Protein AF-A0A151T1H7-F1 (afdb_monomer)

Foldseek 3Di:
DVVLVVLLVVQLPDQAADCVSLVVLLVQLVVDVVSLVVVLVVLLVCLVCQVVRDLSSLLRNLLSVLSCVLVVSHDPLSLLSQAQFPVPDDPSSLSNVLNNVVNNCVSQNLVRVLVVCPPPVRVNSCCRLCPPPDPRSNVSSLVSCVVSVNNSSNPVSVVSNVCVVVVVVVVVVVVVVVPPPDDDDDDDDDDDDDDDDDDDDDDDDDDDDDDDDDDDDDDDD

Radius of gyration: 27.99 Å; Cα contacts (8 Å, |Δi|>4): 194; chains: 1; bounding box: 90×32×77 Å

Mean predicted aligned error: 13.22 Å

Structure (mmCIF, N/CA/C/O backbone):
data_AF-A0A151T1H7-F1
#
_entry.id   AF-A0A151T1H7-F1
#
loop_
_atom_site.group_PDB
_atom_site.id
_atom_site.type_symbol
_atom_site.label_atom_id
_atom_site.label_alt_id
_atom_site.label_comp_id
_atom_site.label_asym_id
_atom_site.label_entity_id
_atom_site.label_seq_id
_atom_site.pdbx_PDB_ins_code
_atom_site.Cartn_x
_atom_site.Cartn_y
_atom_site.Cartn_z
_atom_site.occupancy
_atom_site.B_iso_or_equiv
_atom_site.auth_seq_id
_atom_site.auth_comp_id
_atom_site.auth_asym_id
_atom_site.auth_atom_id
_atom_site.pdbx_PDB_model_num
ATOM 1 N N . MET A 1 1 ? 3.492 -14.772 -16.689 1.00 83.56 1 MET A N 1
ATOM 2 C CA . MET A 1 1 ? 3.766 -14.829 -15.242 1.00 83.56 1 MET A CA 1
ATOM 3 C C . MET A 1 1 ? 5.248 -14.642 -14.943 1.00 83.56 1 MET A C 1
ATOM 5 O O . MET A 1 1 ? 5.569 -13.642 -14.319 1.00 83.56 1 MET A O 1
ATOM 9 N N . GLU A 1 2 ? 6.138 -15.491 -15.472 1.00 90.44 2 GLU A N 1
ATOM 10 C CA . GLU A 1 2 ? 7.602 -15.424 -15.249 1.00 90.44 2 GLU A CA 1
ATOM 11 C C . GLU A 1 2 ? 8.222 -14.027 -15.401 1.00 90.44 2 GLU A C 1
ATOM 13 O O . GLU A 1 2 ? 9.000 -13.597 -14.561 1.00 90.44 2 GLU A O 1
ATOM 18 N N . LEU A 1 3 ? 7.823 -13.262 -16.423 1.00 91.88 3 LEU A N 1
ATOM 19 C CA . LEU A 1 3 ? 8.337 -11.902 -16.625 1.00 91.88 3 LEU A CA 1
ATOM 20 C C . LEU A 1 3 ? 7.989 -10.944 -15.467 1.00 91.88 3 LEU A C 1
ATOM 22 O O . LEU A 1 3 ? 8.819 -10.125 -15.081 1.00 91.88 3 LEU A O 1
ATOM 26 N N . CYS A 1 4 ? 6.784 -11.049 -14.898 1.00 93.31 4 CYS A N 1
ATOM 27 C CA . CYS A 1 4 ? 6.364 -10.240 -13.749 1.00 93.31 4 CYS A CA 1
ATOM 28 C C . CYS A 1 4 ? 7.126 -10.646 -12.480 1.00 93.31 4 CYS A C 1
ATOM 30 O O . CYS A 1 4 ? 7.479 -9.779 -11.683 1.00 93.31 4 CYS A O 1
ATOM 32 N N . ILE A 1 5 ? 7.398 -11.947 -12.316 1.00 94.50 5 ILE A N 1
ATOM 33 C CA . ILE A 1 5 ? 8.211 -12.482 -11.216 1.00 94.50 5 ILE A CA 1
ATOM 34 C C . ILE A 1 5 ? 9.642 -11.962 -11.337 1.00 94.50 5 ILE A C 1
ATOM 36 O O . ILE A 1 5 ? 10.129 -11.326 -10.410 1.00 94.50 5 ILE A O 1
ATOM 40 N N . MET A 1 6 ? 10.272 -12.127 -12.502 1.00 96.50 6 MET A N 1
ATOM 41 C CA . MET A 1 6 ? 11.633 -11.659 -12.765 1.00 96.50 6 MET A CA 1
ATOM 42 C C . MET A 1 6 ? 11.773 -10.153 -12.509 1.00 96.50 6 MET A C 1
ATOM 44 O O . MET A 1 6 ? 12.710 -9.729 -11.839 1.00 96.50 6 MET A O 1
ATOM 48 N N . LEU A 1 7 ? 10.824 -9.334 -12.985 1.00 96.06 7 LEU A N 1
ATOM 49 C CA . LEU A 1 7 ? 10.830 -7.890 -12.729 1.00 96.06 7 LEU A CA 1
ATOM 50 C C . LEU A 1 7 ? 10.817 -7.582 -11.223 1.00 96.06 7 LEU A C 1
ATOM 52 O O . LEU A 1 7 ? 11.569 -6.725 -10.754 1.00 96.06 7 LEU A O 1
ATOM 56 N N . LEU A 1 8 ? 9.955 -8.273 -10.476 1.00 95.62 8 LEU A N 1
ATOM 57 C CA . LEU A 1 8 ? 9.796 -8.075 -9.041 1.00 95.62 8 LEU A CA 1
ATOM 58 C C . LEU A 1 8 ? 11.024 -8.553 -8.262 1.00 95.62 8 LEU A C 1
ATOM 60 O O . LEU A 1 8 ? 11.472 -7.872 -7.341 1.00 95.62 8 LEU A O 1
ATOM 64 N N . GLU A 1 9 ? 11.604 -9.684 -8.657 1.00 94.62 9 GLU A N 1
ATOM 65 C CA . GLU A 1 9 ? 12.839 -10.208 -8.084 1.00 94.62 9 GLU A CA 1
ATOM 66 C C . GLU A 1 9 ? 14.003 -9.249 -8.319 1.00 94.62 9 GLU A C 1
ATOM 68 O O . GLU A 1 9 ? 14.664 -8.877 -7.347 1.00 94.62 9 GLU A O 1
ATOM 73 N N . CYS A 1 10 ? 14.201 -8.762 -9.550 1.00 96.06 10 CYS A N 1
ATOM 74 C CA . CYS A 1 10 ? 15.201 -7.736 -9.852 1.00 96.06 10 CYS A CA 1
ATOM 75 C C . CYS A 1 10 ? 15.005 -6.497 -8.968 1.00 96.06 10 CYS A C 1
ATOM 77 O O . CYS A 1 10 ? 15.940 -6.079 -8.290 1.00 96.06 10 CYS A O 1
ATOM 79 N N . CYS A 1 11 ? 13.776 -5.973 -8.882 1.00 96.69 11 CYS A N 1
ATOM 80 C CA . CYS A 1 11 ? 13.453 -4.836 -8.018 1.00 96.69 11 CYS A CA 1
ATOM 81 C C . CYS A 1 11 ? 13.778 -5.110 -6.537 1.00 96.69 11 CYS A C 1
ATOM 83 O O . CYS A 1 11 ? 14.232 -4.218 -5.818 1.00 96.69 11 CYS A O 1
ATOM 85 N N . SER A 1 12 ? 13.536 -6.332 -6.055 1.00 95.19 12 SER A N 1
ATOM 86 C CA . SER A 1 12 ? 13.767 -6.701 -4.656 1.00 95.19 12 SER A CA 1
ATOM 87 C C . SER A 1 12 ? 15.253 -6.758 -4.286 1.00 95.19 12 SER A C 1
ATOM 89 O O . SER A 1 12 ? 15.597 -6.437 -3.152 1.00 95.19 12 SER A O 1
ATOM 91 N N . GLN A 1 13 ? 16.123 -7.131 -5.231 1.00 95.31 13 GLN A N 1
ATOM 92 C CA . GLN A 1 13 ? 17.561 -7.324 -5.003 1.00 95.31 13 GLN A CA 1
ATOM 93 C C . GLN A 1 13 ? 18.361 -6.017 -5.056 1.00 95.31 13 GLN A C 1
ATOM 95 O O . GLN A 1 13 ? 19.506 -5.980 -4.606 1.00 95.31 13 GLN A O 1
ATOM 100 N N . GLU A 1 14 ? 17.775 -4.939 -5.578 1.00 95.62 14 GLU A N 1
ATOM 101 C CA . GLU A 1 14 ? 18.424 -3.632 -5.587 1.00 95.62 14 GLU A CA 1
ATOM 102 C C . GLU A 1 14 ? 18.747 -3.137 -4.175 1.00 95.62 14 GLU A C 1
ATOM 104 O O . GLU A 1 14 ? 17.978 -3.303 -3.225 1.00 95.62 14 GLU A O 1
ATOM 109 N N . ARG A 1 15 ? 19.863 -2.417 -4.032 1.00 94.25 15 ARG A N 1
ATOM 110 C CA . ARG A 1 15 ? 20.228 -1.803 -2.745 1.00 94.25 15 ARG A CA 1
ATOM 111 C C . ARG A 1 15 ? 19.180 -0.788 -2.276 1.00 94.25 15 ARG A C 1
ATOM 113 O O . ARG A 1 15 ? 18.953 -0.634 -1.077 1.00 94.25 15 ARG A O 1
ATOM 120 N N . THR A 1 16 ? 18.571 -0.079 -3.220 1.00 94.62 16 THR A N 1
ATOM 121 C CA . THR A 1 16 ? 17.561 0.953 -2.984 1.00 94.62 16 THR A CA 1
ATOM 122 C C . THR A 1 16 ? 16.491 0.874 -4.056 1.00 94.62 16 THR A C 1
ATOM 124 O O . THR A 1 16 ? 16.818 0.669 -5.222 1.00 94.62 16 THR A O 1
ATOM 127 N N . TYR A 1 17 ? 15.235 1.108 -3.682 1.00 96.44 17 TYR A N 1
ATOM 128 C CA . TYR A 1 17 ? 14.132 1.136 -4.634 1.00 96.44 17 TYR A CA 1
ATOM 129 C C . TYR A 1 17 ? 14.373 2.159 -5.750 1.00 96.44 17 TYR A C 1
ATOM 131 O O . TYR A 1 17 ? 14.552 3.351 -5.492 1.00 96.44 17 TYR A O 1
ATOM 139 N N . LEU A 1 18 ? 14.332 1.684 -6.994 1.00 96.19 18 LEU A N 1
ATOM 140 C CA . LEU A 1 18 ? 14.397 2.521 -8.184 1.00 96.19 18 LEU A CA 1
ATOM 141 C C . LEU A 1 18 ? 12.991 2.672 -8.762 1.00 96.19 18 LEU A C 1
ATOM 143 O O . LEU A 1 18 ? 12.378 1.694 -9.191 1.00 96.19 18 LEU A O 1
ATOM 147 N N . ARG A 1 19 ? 12.507 3.918 -8.857 1.00 94.88 19 ARG A N 1
ATOM 148 C CA . ARG A 1 19 ? 11.171 4.246 -9.397 1.00 94.88 19 ARG A CA 1
ATOM 149 C C . ARG A 1 19 ? 10.925 3.687 -10.804 1.00 94.88 19 ARG A C 1
ATOM 151 O O . ARG A 1 19 ? 9.784 3.451 -11.188 1.00 94.88 19 ARG A O 1
ATOM 158 N N . TYR A 1 20 ? 11.995 3.455 -11.562 1.00 96.50 20 TYR A N 1
ATOM 159 C CA . TYR A 1 20 ? 11.950 2.801 -12.866 1.00 96.50 20 TYR A CA 1
ATOM 160 C C . TYR A 1 20 ? 11.175 1.472 -12.846 1.00 96.50 20 TYR A C 1
ATOM 162 O O . TYR A 1 20 ? 10.361 1.251 -13.740 1.00 96.50 20 TYR A O 1
ATOM 170 N N . TYR A 1 21 ? 11.350 0.629 -11.819 1.00 97.25 21 TYR A N 1
ATOM 171 C CA . TYR A 1 21 ? 10.637 -0.649 -11.736 1.00 97.25 21 TYR A CA 1
ATOM 172 C C . TYR A 1 21 ? 9.125 -0.447 -11.602 1.00 97.25 21 TYR A C 1
ATOM 174 O O . TYR A 1 21 ? 8.370 -1.079 -12.337 1.00 97.25 21 TYR A O 1
ATOM 182 N N . GLY A 1 22 ? 8.677 0.474 -10.741 1.00 96.19 22 GLY A N 1
ATOM 183 C CA . GLY A 1 22 ? 7.256 0.809 -10.599 1.00 96.19 22 GLY A CA 1
ATOM 184 C C . GLY A 1 22 ? 6.640 1.333 -11.900 1.00 96.19 22 GLY A C 1
ATOM 185 O O . GLY A 1 22 ? 5.576 0.872 -12.307 1.00 96.19 22 GLY A O 1
ATOM 186 N N . LEU A 1 23 ? 7.343 2.226 -12.609 1.00 96.75 23 LEU A N 1
ATOM 187 C CA . LEU A 1 23 ? 6.907 2.737 -13.917 1.00 96.75 23 LEU A CA 1
ATOM 188 C C . LEU A 1 23 ? 6.812 1.629 -14.973 1.00 96.75 23 LEU A C 1
ATOM 190 O O . LEU A 1 23 ? 5.872 1.605 -15.766 1.00 96.75 23 LEU A O 1
ATOM 194 N N . LEU A 1 24 ? 7.775 0.709 -14.987 1.00 96.50 24 LEU A N 1
ATOM 195 C CA . LEU A 1 24 ? 7.778 -0.413 -15.916 1.00 96.50 24 LEU A CA 1
ATOM 196 C C . LEU A 1 24 ? 6.633 -1.391 -15.606 1.00 96.50 24 LEU A C 1
ATOM 198 O O . LEU A 1 24 ? 5.898 -1.773 -16.515 1.00 96.50 24 LEU A O 1
ATOM 202 N N . GLY A 1 25 ? 6.421 -1.726 -14.329 1.00 96.38 25 GLY A N 1
ATOM 203 C CA . GLY A 1 25 ? 5.286 -2.536 -13.879 1.00 96.38 25 GLY A CA 1
ATOM 204 C C . GLY A 1 25 ? 3.942 -1.903 -14.248 1.00 96.38 25 GLY A C 1
ATOM 205 O O . GLY A 1 25 ? 3.090 -2.567 -14.835 1.00 96.38 25 GLY A O 1
ATOM 206 N N . GLN A 1 26 ? 3.793 -0.595 -14.018 1.00 96.25 26 GLN A N 1
ATOM 207 C CA . GLN A 1 26 ? 2.610 0.175 -14.407 1.00 96.25 26 GLN A CA 1
ATOM 208 C C . GLN A 1 26 ? 2.345 0.073 -15.912 1.00 96.25 26 GLN A C 1
ATOM 210 O O . GLN A 1 26 ? 1.220 -0.206 -16.326 1.00 96.25 26 GLN A O 1
ATOM 215 N N . ARG A 1 27 ? 3.377 0.266 -16.745 1.00 96.44 27 ARG A N 1
ATOM 216 C CA . ARG A 1 27 ? 3.250 0.144 -18.203 1.00 96.44 27 ARG A CA 1
ATOM 217 C C . ARG A 1 27 ? 2.795 -1.252 -18.612 1.00 96.44 27 ARG A C 1
ATOM 219 O O . ARG A 1 27 ? 1.894 -1.352 -19.437 1.00 96.44 27 ARG A O 1
ATOM 226 N N . PHE A 1 28 ? 3.352 -2.309 -18.022 1.00 95.06 28 PHE A N 1
ATOM 227 C CA . PHE A 1 28 ? 2.911 -3.676 -18.306 1.00 95.06 28 PHE A CA 1
ATOM 228 C C . PHE A 1 28 ? 1.436 -3.897 -17.956 1.00 95.06 28 PHE A C 1
ATOM 230 O O . PHE A 1 28 ? 0.702 -4.420 -18.795 1.00 95.06 28 PHE A O 1
ATOM 237 N N . CYS A 1 29 ? 0.985 -3.454 -16.776 1.00 95.12 29 CYS A N 1
ATOM 238 C CA . CYS A 1 29 ? -0.424 -3.552 -16.381 1.00 95.12 29 CYS A CA 1
ATOM 239 C C . CYS A 1 29 ? -1.359 -2.811 -17.349 1.00 95.12 29 CYS A C 1
ATOM 241 O O . CYS A 1 29 ? -2.425 -3.320 -17.678 1.00 95.12 29 CYS A O 1
ATOM 243 N N . MET A 1 30 ? -0.951 -1.632 -17.831 1.00 92.62 30 MET A N 1
ATOM 244 C CA . MET A 1 30 ? -1.749 -0.816 -18.756 1.00 92.62 30 MET A CA 1
ATOM 245 C C . MET A 1 30 ? -1.773 -1.356 -20.193 1.00 92.62 30 MET A C 1
ATOM 247 O O . MET A 1 30 ? -2.695 -1.045 -20.941 1.00 92.62 30 MET A O 1
ATOM 251 N N . ILE A 1 31 ? -0.772 -2.144 -20.598 1.00 93.62 31 ILE A N 1
ATOM 252 C CA . ILE A 1 31 ? -0.715 -2.746 -21.940 1.00 93.62 31 ILE A CA 1
ATOM 253 C C . ILE A 1 31 ? -1.672 -3.935 -22.047 1.00 93.62 31 ILE A C 1
ATOM 255 O O . ILE A 1 31 ? -2.363 -4.080 -23.054 1.00 93.62 31 ILE A O 1
ATOM 259 N N . ASN A 1 32 ? -1.684 -4.817 -21.045 1.00 92.38 32 ASN A N 1
ATOM 260 C CA . ASN A 1 32 ? -2.502 -6.023 -21.083 1.00 92.38 32 ASN A CA 1
ATOM 261 C C . ASN A 1 32 ? -2.932 -6.445 -19.675 1.00 92.38 32 ASN A C 1
ATOM 263 O O . ASN A 1 32 ? -2.096 -6.619 -18.785 1.00 92.38 32 ASN A O 1
ATOM 267 N N . LYS A 1 33 ? -4.231 -6.717 -19.515 1.00 93.06 33 LYS A N 1
ATOM 268 C CA . LYS A 1 33 ? -4.836 -7.210 -18.272 1.00 93.06 33 LYS A CA 1
ATOM 269 C C . LYS A 1 33 ? -4.183 -8.499 -17.757 1.00 93.06 33 LYS A C 1
ATOM 271 O O . LYS A 1 33 ? -4.055 -8.680 -16.553 1.00 93.06 33 LYS A O 1
ATOM 276 N N . VAL A 1 34 ? -3.648 -9.339 -18.646 1.00 95.56 34 VAL A N 1
ATOM 277 C CA . VAL A 1 34 ? -2.884 -10.538 -18.254 1.00 95.56 34 VAL A CA 1
ATOM 278 C C . VAL A 1 34 ? -1.684 -10.185 -17.363 1.00 95.56 34 VAL A C 1
ATOM 280 O O . VAL A 1 34 ? -1.336 -10.945 -16.461 1.00 95.56 34 VAL A O 1
ATOM 283 N N . HIS A 1 35 ? -1.020 -9.045 -17.581 1.00 94.31 35 HIS A N 1
ATOM 284 C CA . HIS A 1 35 ? 0.081 -8.612 -16.715 1.00 94.31 35 HIS A CA 1
ATOM 285 C C . HIS A 1 35 ? -0.414 -8.112 -15.363 1.00 94.31 35 HIS A C 1
ATOM 287 O O . HIS A 1 35 ? 0.222 -8.423 -14.361 1.00 94.31 35 HIS A O 1
ATOM 293 N N . GLN A 1 36 ? -1.547 -7.408 -15.336 1.00 95.31 36 GLN A N 1
ATOM 294 C CA . GLN A 1 36 ? -2.197 -6.990 -14.097 1.00 95.31 36 GLN A CA 1
ATOM 295 C C . GLN A 1 36 ? -2.494 -8.213 -13.217 1.00 95.31 36 GLN A C 1
ATOM 297 O O . GLN A 1 36 ? -1.934 -8.313 -12.132 1.00 95.31 36 GLN A O 1
ATOM 302 N N . GLU A 1 37 ? -3.213 -9.211 -13.738 1.00 95.56 37 GLU A N 1
ATOM 303 C CA . GLU A 1 37 ? -3.526 -10.461 -13.021 1.00 95.56 37 GLU A CA 1
ATOM 304 C C . GLU A 1 37 ? -2.267 -11.219 -12.562 1.00 95.56 37 GLU A C 1
ATOM 306 O O . GLU A 1 37 ? -2.234 -11.837 -11.497 1.00 95.56 37 GLU A O 1
ATOM 311 N N . ASN A 1 38 ? -1.190 -11.181 -13.355 1.00 96.00 38 ASN A N 1
ATOM 312 C CA . ASN A 1 38 ? 0.083 -11.773 -12.949 1.00 96.00 38 ASN A CA 1
ATOM 313 C C . ASN A 1 38 ? 0.719 -11.016 -11.773 1.00 96.00 38 ASN A C 1
ATOM 315 O O . ASN A 1 38 ? 1.248 -11.664 -10.874 1.00 96.00 38 ASN A O 1
ATOM 319 N N . PHE A 1 39 ? 0.666 -9.681 -11.749 1.00 96.50 39 PHE A N 1
ATOM 320 C CA . PHE A 1 39 ? 1.157 -8.898 -10.612 1.00 96.50 39 PHE A CA 1
ATOM 321 C C . PHE A 1 39 ? 0.291 -9.068 -9.361 1.00 96.50 39 PHE A C 1
ATOM 323 O O . PHE A 1 39 ? 0.848 -9.084 -8.265 1.00 96.50 39 PHE A O 1
ATOM 330 N N . GLU A 1 40 ? -1.021 -9.273 -9.501 1.00 95.12 40 GLU A N 1
ATOM 331 C CA . GLU A 1 40 ? -1.902 -9.634 -8.379 1.00 95.12 40 GLU A CA 1
ATOM 332 C C . GLU A 1 40 ? -1.455 -10.959 -7.754 1.00 95.12 40 GLU A C 1
ATOM 334 O O . GLU A 1 40 ? -1.211 -11.041 -6.551 1.00 95.12 40 GLU A O 1
ATOM 339 N N . LYS A 1 41 ? -1.231 -11.988 -8.582 1.00 95.12 41 LYS A N 1
ATOM 340 C CA . LYS A 1 41 ? -0.701 -13.279 -8.116 1.00 95.12 41 LYS A CA 1
ATOM 341 C C . LYS A 1 41 ? 0.673 -13.130 -7.464 1.00 95.12 41 LYS A C 1
ATOM 343 O O . LYS A 1 41 ? 0.908 -13.728 -6.414 1.00 95.12 41 LYS A O 1
ATOM 348 N N . CYS A 1 42 ? 1.560 -12.317 -8.043 1.00 95.25 42 CYS A N 1
ATOM 349 C CA . CYS A 1 42 ? 2.858 -12.022 -7.440 1.00 95.25 42 CYS A CA 1
ATOM 350 C C . CYS A 1 42 ? 2.701 -11.372 -6.061 1.00 95.25 42 CYS A C 1
ATOM 352 O O . CYS A 1 42 ? 3.423 -11.748 -5.144 1.00 95.25 42 CYS A O 1
ATOM 354 N N . PHE A 1 43 ? 1.767 -10.432 -5.888 1.00 95.88 43 PHE A N 1
ATOM 355 C CA . PHE A 1 43 ? 1.517 -9.806 -4.590 1.00 95.88 43 PHE A CA 1
ATOM 356 C C . PHE A 1 43 ? 1.138 -10.846 -3.536 1.00 95.88 43 PHE A C 1
ATOM 358 O O . PHE A 1 43 ? 1.772 -10.911 -2.484 1.00 95.88 43 PHE A O 1
ATOM 365 N N . VAL A 1 44 ? 0.158 -11.702 -3.840 1.00 94.25 44 VAL A N 1
ATOM 366 C CA . VAL A 1 44 ? -0.318 -12.741 -2.913 1.00 94.25 44 VAL A CA 1
ATOM 367 C C . VAL A 1 44 ? 0.811 -13.706 -2.549 1.00 94.25 44 VAL A C 1
ATOM 369 O O . VAL A 1 44 ? 1.029 -14.004 -1.373 1.00 94.25 44 VAL A O 1
ATOM 372 N N . GLN A 1 45 ? 1.582 -14.153 -3.543 1.00 93.50 45 GLN A N 1
ATOM 373 C CA . GLN A 1 45 ? 2.727 -15.036 -3.322 1.00 93.50 45 GLN A CA 1
ATOM 374 C C . GLN A 1 45 ? 3.798 -14.375 -2.445 1.00 93.50 45 GLN A C 1
ATOM 376 O O . GLN A 1 45 ? 4.228 -14.972 -1.457 1.00 93.50 45 GLN A O 1
ATOM 381 N N . GLN A 1 46 ? 4.188 -13.133 -2.744 1.00 93.81 46 GLN A N 1
ATOM 382 C CA . GLN A 1 46 ? 5.192 -12.413 -1.956 1.00 93.81 46 GLN A CA 1
ATOM 383 C C . GLN A 1 46 ? 4.722 -12.147 -0.526 1.00 93.81 46 GLN A C 1
ATOM 385 O O . GLN A 1 46 ? 5.497 -12.326 0.413 1.00 93.81 46 GLN A O 1
ATOM 390 N N . TYR A 1 47 ? 3.453 -11.777 -0.339 1.00 94.19 47 TYR A N 1
ATOM 391 C CA . TYR A 1 47 ? 2.899 -11.538 0.990 1.00 94.19 47 TYR A CA 1
ATOM 392 C C . TYR A 1 47 ? 2.828 -12.833 1.820 1.00 94.19 47 TYR A C 1
ATOM 394 O O . TYR A 1 47 ? 3.185 -12.832 2.995 1.00 94.19 47 TYR A O 1
ATOM 402 N N . SER A 1 48 ? 2.496 -13.976 1.206 1.00 93.75 48 SER A N 1
ATOM 403 C CA . SER A 1 48 ? 2.480 -15.274 1.905 1.00 93.75 48 SER A CA 1
ATOM 404 C C . SER A 1 48 ? 3.859 -15.702 2.441 1.00 93.75 48 SER A C 1
ATOM 406 O O . SER A 1 48 ? 3.967 -16.316 3.505 1.00 93.75 48 SER A O 1
ATOM 408 N N . MET A 1 49 ? 4.938 -15.335 1.741 1.00 93.44 49 MET A N 1
ATOM 409 C CA . MET A 1 49 ? 6.319 -15.669 2.113 1.00 93.44 49 MET A CA 1
ATOM 410 C C . MET A 1 49 ? 7.070 -14.495 2.753 1.00 93.44 49 MET A C 1
ATOM 412 O O . MET A 1 49 ? 8.289 -14.551 2.918 1.00 93.44 49 MET A O 1
ATOM 416 N N . ILE A 1 50 ? 6.358 -13.443 3.165 1.00 94.25 50 ILE A N 1
ATOM 417 C CA . ILE A 1 50 ? 6.952 -12.170 3.587 1.00 94.25 50 ILE A CA 1
ATOM 418 C C . ILE A 1 50 ? 7.875 -12.281 4.801 1.00 94.25 50 ILE A C 1
ATOM 420 O O . ILE A 1 50 ? 8.853 -11.550 4.929 1.00 94.25 50 ILE A O 1
ATOM 424 N N . HIS A 1 51 ? 7.601 -13.244 5.676 1.00 92.06 51 HIS A N 1
ATOM 425 C CA . HIS A 1 51 ? 8.413 -13.549 6.850 1.00 92.06 51 HIS A CA 1
ATOM 426 C C . HIS A 1 51 ? 9.822 -14.057 6.495 1.00 92.06 51 HIS A C 1
ATOM 428 O O . HIS A 1 51 ? 10.711 -13.998 7.338 1.00 92.06 51 HIS A O 1
ATOM 434 N N . ARG A 1 52 ? 10.042 -14.534 5.261 1.00 93.12 52 ARG A N 1
ATOM 435 C CA . ARG A 1 52 ? 11.345 -15.013 4.765 1.00 93.12 52 ARG A CA 1
ATOM 436 C C . ARG A 1 52 ? 12.169 -13.922 4.089 1.00 93.12 52 ARG A C 1
ATOM 438 O O . ARG A 1 52 ? 13.332 -14.149 3.765 1.00 93.12 52 ARG A O 1
ATOM 445 N N . LEU A 1 53 ? 11.568 -12.764 3.823 1.00 90.38 53 LEU A N 1
ATOM 446 C CA . LEU A 1 53 ? 12.231 -11.667 3.135 1.00 90.38 53 LEU A CA 1
ATOM 447 C C . LEU A 1 53 ? 13.007 -10.801 4.128 1.00 90.38 53 LEU A C 1
ATOM 449 O O . LEU A 1 53 ? 12.512 -10.421 5.187 1.00 90.38 53 LEU A O 1
ATOM 453 N N . GLU A 1 54 ? 14.226 -10.440 3.743 1.00 93.69 54 GLU A N 1
ATOM 454 C CA . GLU A 1 54 ? 15.044 -9.479 4.477 1.00 93.69 54 GLU A CA 1
ATOM 455 C C . GLU A 1 54 ? 14.485 -8.053 4.352 1.00 93.69 54 GLU A C 1
ATOM 457 O O . GLU A 1 54 ? 13.841 -7.694 3.362 1.00 93.69 54 GLU A O 1
ATOM 462 N N . THR A 1 55 ? 14.807 -7.190 5.318 1.00 93.12 55 THR A N 1
ATOM 463 C CA . THR A 1 55 ? 14.272 -5.821 5.432 1.00 93.12 55 THR A CA 1
ATOM 464 C C . THR A 1 55 ? 14.429 -4.972 4.165 1.00 93.12 55 THR A C 1
ATOM 466 O O . THR A 1 55 ? 13.536 -4.193 3.831 1.00 93.12 55 THR A O 1
ATOM 469 N N . ASN A 1 56 ? 15.539 -5.113 3.435 1.00 94.12 56 ASN A N 1
ATOM 470 C CA . ASN A 1 56 ? 15.757 -4.365 2.192 1.00 94.12 56 ASN A CA 1
ATOM 471 C C . ASN A 1 56 ? 14.808 -4.823 1.077 1.00 94.12 56 ASN A C 1
ATOM 473 O O . ASN A 1 56 ? 14.210 -3.986 0.399 1.00 94.12 56 ASN A O 1
ATOM 477 N N . LYS A 1 57 ? 14.596 -6.139 0.950 1.00 95.44 57 LYS A N 1
ATOM 478 C CA . LYS A 1 57 ? 13.656 -6.709 -0.022 1.00 95.44 57 LYS A CA 1
ATOM 479 C C . LYS A 1 57 ? 12.231 -6.275 0.293 1.00 95.44 57 LYS A C 1
ATOM 481 O O . LYS A 1 57 ? 11.535 -5.803 -0.601 1.00 95.44 57 LYS A O 1
ATOM 486 N N . LEU A 1 58 ? 11.836 -6.332 1.570 1.00 95.62 58 LEU A N 1
ATOM 487 C CA . LEU A 1 58 ? 10.534 -5.838 2.034 1.00 95.62 58 LEU A CA 1
ATOM 488 C C . LEU A 1 58 ? 10.300 -4.387 1.612 1.00 95.62 58 LEU A C 1
ATOM 490 O O . LEU A 1 58 ? 9.244 -4.066 1.075 1.00 95.62 58 LEU A O 1
ATOM 494 N N . ARG A 1 59 ? 11.300 -3.520 1.810 1.00 96.38 59 ARG A N 1
ATOM 495 C CA . ARG A 1 59 ? 11.216 -2.103 1.443 1.00 96.38 59 ARG A CA 1
ATOM 496 C C . ARG A 1 59 ? 10.979 -1.908 -0.048 1.00 96.38 59 ARG A C 1
ATOM 498 O O . ARG A 1 59 ? 10.103 -1.131 -0.419 1.00 96.38 59 ARG A O 1
ATOM 505 N N . ASN A 1 60 ? 11.757 -2.578 -0.891 1.00 97.31 60 ASN A N 1
ATOM 506 C CA . ASN A 1 60 ? 11.659 -2.390 -2.335 1.00 97.31 60 ASN A CA 1
ATOM 507 C C . ASN A 1 60 ? 10.353 -2.960 -2.892 1.00 97.31 60 ASN A C 1
ATOM 509 O O . ASN A 1 60 ? 9.691 -2.294 -3.683 1.00 97.31 60 ASN A O 1
ATOM 513 N N . VAL A 1 61 ? 9.953 -4.151 -2.439 1.00 97.00 61 VAL A N 1
ATOM 514 C CA . VAL A 1 61 ? 8.702 -4.795 -2.863 1.00 97.00 61 VAL A CA 1
ATOM 515 C C . VAL A 1 61 ? 7.489 -3.977 -2.404 1.00 97.00 61 VAL A C 1
ATOM 517 O O . VAL A 1 61 ? 6.576 -3.754 -3.195 1.00 97.00 61 VAL A O 1
ATOM 520 N N . ALA A 1 62 ? 7.496 -3.450 -1.173 1.00 97.31 62 ALA A N 1
ATOM 521 C CA . ALA A 1 62 ? 6.429 -2.575 -0.681 1.00 97.31 62 ALA A CA 1
ATOM 522 C C . ALA A 1 62 ? 6.297 -1.298 -1.525 1.00 97.31 62 ALA A C 1
ATOM 524 O O . ALA A 1 62 ? 5.198 -0.962 -1.957 1.00 97.31 62 ALA A O 1
ATOM 525 N N . LYS A 1 63 ? 7.415 -0.616 -1.817 1.00 97.69 63 LYS A N 1
ATOM 526 C CA . LYS A 1 63 ? 7.422 0.592 -2.660 1.00 97.69 63 LYS A CA 1
ATOM 527 C C . LYS A 1 63 ? 6.957 0.310 -4.091 1.00 97.69 63 LYS A C 1
ATOM 529 O O . LYS A 1 63 ? 6.220 1.110 -4.663 1.00 97.69 63 LYS A O 1
ATOM 534 N N . PHE A 1 64 ? 7.338 -0.839 -4.652 1.00 97.81 64 PHE A N 1
ATOM 535 C CA . PHE A 1 64 ? 6.881 -1.273 -5.971 1.00 97.81 64 PHE A CA 1
ATOM 536 C C . PHE A 1 64 ? 5.354 -1.417 -6.019 1.00 97.81 64 PHE A C 1
ATOM 538 O O . PHE A 1 64 ? 4.706 -0.815 -6.873 1.00 97.81 64 PHE A O 1
ATOM 545 N N . PHE A 1 65 ? 4.757 -2.158 -5.080 1.00 97.50 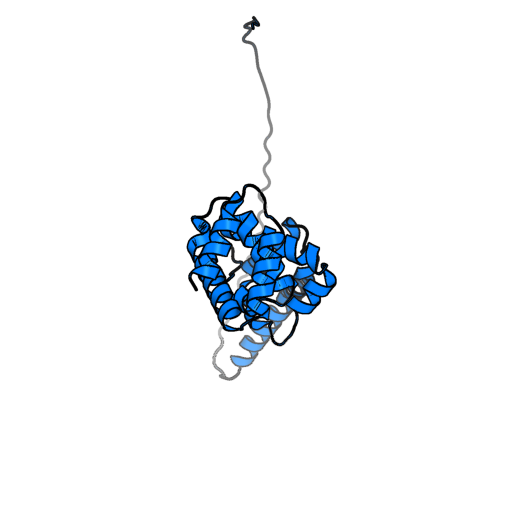65 PHE A N 1
ATOM 546 C CA . PHE A 1 65 ? 3.303 -2.344 -5.059 1.00 97.50 65 PHE A CA 1
ATOM 547 C C . PHE A 1 65 ? 2.541 -1.074 -4.669 1.00 97.50 65 PHE A C 1
ATOM 549 O O . PHE A 1 65 ? 1.483 -0.810 -5.238 1.00 97.50 65 PHE A O 1
ATOM 556 N N . ALA A 1 66 ? 3.094 -0.235 -3.787 1.00 97.25 66 ALA A N 1
ATOM 557 C CA . ALA A 1 66 ? 2.528 1.082 -3.501 1.00 97.25 66 ALA A CA 1
ATOM 558 C C . ALA A 1 66 ? 2.468 1.967 -4.754 1.00 97.25 66 ALA A C 1
ATOM 560 O O . ALA A 1 66 ? 1.475 2.659 -4.968 1.00 97.25 66 ALA A O 1
ATOM 561 N N . HIS A 1 67 ? 3.498 1.930 -5.610 1.00 97.06 67 HIS A N 1
ATOM 562 C CA . HIS A 1 67 ? 3.476 2.632 -6.898 1.00 97.06 67 HIS A CA 1
ATOM 563 C C . HIS A 1 67 ? 2.351 2.110 -7.797 1.00 97.06 67 HIS A C 1
ATOM 565 O O . HIS A 1 67 ? 1.614 2.905 -8.381 1.00 97.06 67 HIS A O 1
ATOM 571 N N . LEU A 1 68 ? 2.184 0.788 -7.903 1.00 96.62 68 LEU A N 1
ATOM 572 C CA . LEU A 1 68 ? 1.144 0.204 -8.755 1.00 96.62 68 LEU A CA 1
ATOM 573 C C . LEU A 1 68 ? -0.276 0.535 -8.275 1.00 96.62 68 LEU A C 1
ATOM 575 O O . LEU A 1 68 ? -1.119 0.890 -9.096 1.00 96.62 68 LEU A O 1
ATOM 579 N N . HIS A 1 69 ? -0.540 0.471 -6.970 1.00 95.00 69 HIS A N 1
ATOM 580 C CA . HIS A 1 69 ? -1.840 0.853 -6.407 1.00 95.00 69 HIS A CA 1
ATOM 581 C C . HIS A 1 69 ? -2.089 2.364 -6.485 1.00 95.00 69 HIS A C 1
ATOM 583 O O . HIS A 1 69 ? -3.183 2.793 -6.848 1.00 95.00 69 HIS A O 1
ATOM 589 N N . GLY A 1 70 ? -1.070 3.182 -6.200 1.00 94.44 70 GLY A N 1
ATOM 590 C CA . GLY A 1 70 ? -1.168 4.642 -6.261 1.00 94.44 70 GLY A CA 1
ATOM 591 C C . GLY A 1 70 ? -1.371 5.197 -7.675 1.00 94.44 70 GLY A C 1
ATOM 592 O O . GLY A 1 70 ? -1.853 6.313 -7.824 1.00 94.44 70 GLY A O 1
ATOM 593 N N . THR A 1 71 ? -1.035 4.426 -8.713 1.00 94.50 71 THR A N 1
ATOM 594 C CA . THR A 1 71 ? -1.231 4.799 -10.127 1.00 94.50 71 THR A CA 1
ATOM 595 C C . THR A 1 71 ? -2.396 4.073 -10.802 1.00 94.50 71 THR A C 1
ATOM 597 O O . THR A 1 71 ? -2.505 4.116 -12.027 1.00 94.50 71 THR A O 1
ATOM 600 N N . ASP A 1 72 ? -3.246 3.389 -10.026 1.00 92.56 72 ASP A N 1
ATOM 601 C CA . ASP A 1 72 ? -4.381 2.591 -10.517 1.00 92.56 72 ASP A CA 1
ATOM 602 C C . ASP A 1 72 ? -4.001 1.496 -11.528 1.00 92.56 72 ASP A C 1
ATOM 604 O O . ASP A 1 72 ? -4.823 1.020 -12.309 1.00 92.56 72 ASP A O 1
ATOM 608 N N . ALA A 1 73 ? -2.742 1.057 -11.503 1.00 94.06 73 ALA A N 1
ATOM 609 C CA . ALA A 1 73 ? -2.256 -0.037 -12.334 1.00 94.06 73 ALA A CA 1
ATOM 610 C C . ALA A 1 73 ? -2.644 -1.409 -11.770 1.00 94.06 73 ALA A C 1
ATOM 612 O O . ALA A 1 73 ? -2.778 -2.371 -12.527 1.00 94.06 73 ALA A O 1
ATOM 613 N N . LEU A 1 74 ? -2.811 -1.508 -10.449 1.00 94.12 74 LEU A N 1
ATOM 614 C CA . LEU A 1 74 ? -3.216 -2.727 -9.754 1.00 94.12 74 LEU A CA 1
ATOM 615 C C . LEU A 1 74 ? -4.454 -2.442 -8.894 1.00 94.12 74 LEU A C 1
ATOM 617 O O . LEU A 1 74 ? -4.443 -1.474 -8.123 1.00 94.12 74 LEU A O 1
ATOM 621 N N . PRO A 1 75 ? -5.513 -3.259 -8.995 1.00 92.31 75 PRO A N 1
ATOM 622 C CA . PRO A 1 75 ? -6.737 -3.015 -8.254 1.00 92.31 75 PRO A CA 1
ATOM 623 C C . PRO A 1 75 ? -6.526 -3.212 -6.752 1.00 92.31 75 PRO A C 1
ATOM 625 O O . PRO A 1 75 ? -5.710 -4.014 -6.300 1.00 92.31 75 PRO A O 1
ATOM 628 N N . TRP A 1 76 ? -7.285 -2.462 -5.961 1.00 92.38 76 TRP A N 1
ATOM 629 C CA . TRP A 1 76 ? -7.086 -2.373 -4.515 1.00 92.38 76 TRP A CA 1
ATOM 630 C C . TRP A 1 76 ? -7.611 -3.589 -3.737 1.00 92.38 76 TRP A C 1
ATOM 632 O O . TRP A 1 76 ? -7.208 -3.788 -2.595 1.00 92.38 76 TRP A O 1
ATOM 642 N N . HIS A 1 77 ? -8.440 -4.444 -4.351 1.00 90.81 77 HIS A N 1
ATOM 643 C CA . HIS A 1 77 ? -9.002 -5.639 -3.699 1.00 90.81 77 HIS A CA 1
ATOM 644 C C . HIS A 1 77 ? -7.916 -6.642 -3.278 1.00 90.81 77 HIS A C 1
ATOM 646 O O . HIS A 1 77 ? -8.105 -7.443 -2.367 1.00 90.81 77 HIS A O 1
ATOM 652 N N . VAL A 1 78 ? -6.745 -6.570 -3.912 1.00 91.19 78 VAL A N 1
ATOM 653 C CA . VAL A 1 78 ? -5.563 -7.382 -3.604 1.00 91.19 78 VAL A CA 1
ATOM 654 C C . VAL A 1 78 ? -5.044 -7.111 -2.184 1.00 91.19 78 VAL A C 1
ATOM 656 O O . VAL A 1 78 ? -4.388 -7.959 -1.584 1.00 91.19 78 VAL A O 1
ATOM 659 N N . LEU A 1 79 ? -5.375 -5.958 -1.595 1.00 92.25 79 LEU A N 1
ATOM 660 C CA . LEU A 1 79 ? -5.020 -5.648 -0.211 1.00 92.25 79 LEU A CA 1
ATOM 661 C C . LEU A 1 79 ? -5.815 -6.474 0.816 1.00 92.25 79 LEU A C 1
ATOM 663 O O . LEU A 1 79 ? -5.377 -6.561 1.958 1.00 92.25 79 LEU A O 1
ATOM 667 N N . SER A 1 80 ? -6.893 -7.161 0.420 1.00 91.56 80 SER A N 1
ATOM 668 C CA . SER A 1 80 ? -7.678 -8.043 1.308 1.00 91.56 80 SER A CA 1
ATOM 669 C C . SER A 1 80 ? -6.888 -9.222 1.886 1.00 91.56 80 SER A C 1
ATOM 671 O O . SER A 1 80 ? -7.225 -9.752 2.943 1.00 91.56 80 SER A O 1
ATOM 673 N N . TYR A 1 81 ? -5.781 -9.607 1.244 1.00 88.75 81 TYR A N 1
ATOM 674 C CA . TYR A 1 81 ? -4.871 -10.630 1.763 1.00 88.75 81 TYR A CA 1
ATOM 675 C C . TYR A 1 81 ? -4.053 -10.153 2.973 1.00 88.75 81 TYR A C 1
ATOM 677 O O . TYR A 1 81 ? -3.463 -10.973 3.677 1.00 88.75 81 TYR A O 1
ATOM 685 N N . ILE A 1 82 ? -4.006 -8.842 3.224 1.00 93.19 82 ILE A N 1
ATOM 686 C CA . ILE A 1 82 ? -3.364 -8.266 4.403 1.00 93.19 82 ILE A CA 1
ATOM 687 C C . ILE A 1 82 ? -4.342 -8.340 5.570 1.00 93.19 82 ILE A C 1
ATOM 689 O O . ILE A 1 82 ? -5.430 -7.771 5.515 1.00 93.19 82 ILE A O 1
ATOM 693 N N . ARG A 1 83 ? -3.922 -8.975 6.664 1.00 91.50 83 ARG A N 1
ATOM 694 C CA . ARG A 1 83 ? -4.662 -9.004 7.928 1.00 91.50 83 ARG A CA 1
ATOM 695 C C . ARG A 1 83 ? -3.862 -8.272 8.993 1.00 91.50 83 ARG A C 1
ATOM 697 O O . ARG A 1 83 ? -2.734 -8.662 9.265 1.00 91.50 83 ARG A O 1
ATOM 704 N N . LEU A 1 84 ? -4.413 -7.201 9.565 1.00 92.94 84 LEU A N 1
ATOM 705 C CA . LEU A 1 84 ? -3.742 -6.372 10.571 1.00 92.94 84 LEU A CA 1
ATOM 706 C C . LEU A 1 84 ? -4.284 -6.669 11.977 1.00 92.94 84 LEU A C 1
AT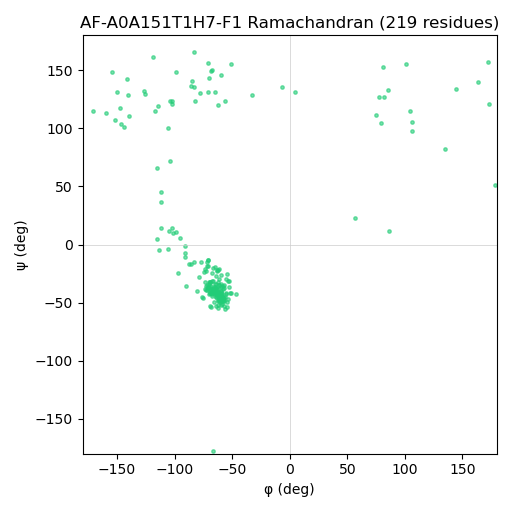OM 708 O O . LEU A 1 84 ? -4.981 -5.860 12.584 1.00 92.94 84 LEU A O 1
ATOM 712 N N . THR A 1 85 ? -3.935 -7.840 12.502 1.00 91.50 85 THR A N 1
ATOM 713 C CA . THR A 1 85 ? -4.235 -8.272 13.877 1.00 91.50 85 THR A CA 1
ATOM 714 C C . THR A 1 85 ? -2.938 -8.532 14.639 1.00 91.50 85 THR A C 1
ATOM 716 O O . THR A 1 85 ? -1.865 -8.685 14.045 1.00 91.50 8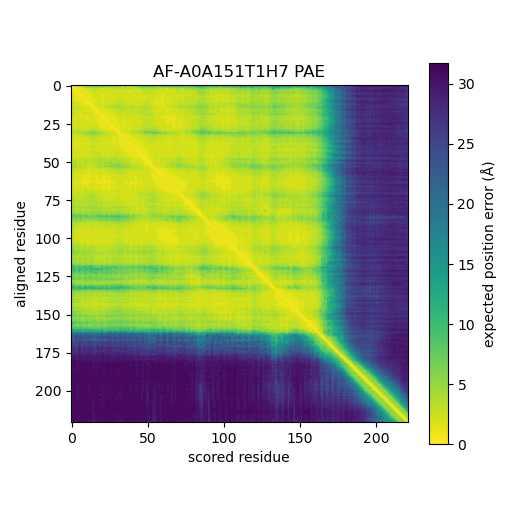5 THR A O 1
ATOM 719 N N . GLU A 1 86 ? -3.002 -8.559 15.969 1.00 88.69 86 GLU A N 1
ATOM 720 C CA . GLU A 1 86 ? -1.825 -8.857 16.790 1.00 88.69 86 GLU A CA 1
ATOM 721 C C . GLU A 1 86 ? -1.308 -10.286 16.552 1.00 88.69 86 GLU A C 1
ATOM 723 O O . GLU A 1 86 ? -0.094 -10.484 16.492 1.00 88.69 86 GLU A O 1
ATOM 728 N N . GLU A 1 87 ? -2.227 -11.235 16.350 1.00 87.75 87 GLU A N 1
ATOM 729 C CA . GLU A 1 87 ? -1.958 -12.671 16.210 1.00 87.75 87 GLU A CA 1
ATOM 730 C C . GLU A 1 87 ? -1.475 -13.061 14.803 1.00 87.75 87 GLU A C 1
ATOM 732 O O . GLU A 1 87 ? -0.532 -13.840 14.677 1.00 87.75 87 GLU A O 1
ATOM 737 N N . ASP A 1 88 ? -2.049 -12.479 13.741 1.00 87.94 88 ASP A N 1
ATOM 738 C CA . ASP A 1 88 ? -1.731 -12.877 12.358 1.00 87.94 88 ASP A CA 1
ATOM 739 C C . ASP A 1 88 ? -0.572 -12.079 11.740 1.00 87.94 88 ASP A C 1
ATOM 741 O O . ASP A 1 88 ? -0.107 -12.395 10.642 1.00 87.94 88 ASP A O 1
ATOM 745 N N . THR A 1 89 ? -0.073 -11.036 12.418 1.00 92.44 89 THR A N 1
ATOM 746 C CA . THR A 1 89 ? 1.017 -10.203 11.886 1.00 92.44 89 THR A CA 1
ATOM 747 C C . THR A 1 89 ? 2.372 -10.482 12.516 1.00 92.44 89 THR A C 1
ATOM 749 O O . THR A 1 89 ? 2.610 -10.273 13.704 1.00 92.44 89 THR A O 1
ATOM 752 N N . THR A 1 90 ? 3.337 -10.819 11.662 1.00 94.31 90 THR A N 1
ATOM 753 C CA . THR A 1 90 ? 4.758 -10.876 12.028 1.00 94.31 90 THR A CA 1
ATOM 754 C C . THR A 1 90 ? 5.424 -9.497 11.952 1.00 94.31 90 THR A C 1
ATOM 756 O O . THR A 1 90 ? 4.910 -8.567 11.323 1.00 94.31 90 THR A O 1
ATOM 759 N N . SER A 1 91 ? 6.619 -9.356 12.534 1.00 93.75 91 SER A N 1
ATOM 760 C CA . SER A 1 91 ? 7.433 -8.135 12.423 1.00 93.75 91 SER A CA 1
ATOM 761 C C . SER A 1 91 ? 7.701 -7.736 10.964 1.00 93.75 91 SER A C 1
ATOM 763 O O . SER A 1 91 ? 7.536 -6.567 10.615 1.00 93.75 91 SER A O 1
ATOM 765 N N . SER A 1 92 ? 8.025 -8.698 10.092 1.00 95.31 92 SER A N 1
ATOM 766 C CA . SER A 1 92 ? 8.211 -8.475 8.649 1.00 95.31 92 SER A CA 1
ATOM 767 C C . SER A 1 92 ? 6.943 -7.947 7.977 1.00 95.31 92 SER A C 1
ATOM 769 O O . SER A 1 92 ? 7.008 -6.988 7.207 1.00 95.31 92 SER A O 1
ATOM 771 N N . SER A 1 93 ? 5.782 -8.512 8.323 1.00 95.44 93 SER A N 1
ATOM 772 C CA . SER A 1 93 ? 4.484 -8.064 7.801 1.00 95.44 93 SER A CA 1
ATOM 773 C C . SER A 1 93 ? 4.195 -6.621 8.216 1.00 95.44 93 SER A C 1
ATOM 775 O O . SER A 1 93 ? 3.837 -5.795 7.382 1.00 95.44 93 SER A O 1
ATOM 777 N N . ARG A 1 94 ? 4.444 -6.273 9.485 1.00 95.56 94 ARG A N 1
ATOM 778 C CA . ARG A 1 94 ? 4.275 -4.904 10.005 1.00 95.56 94 ARG A CA 1
ATOM 779 C C . ARG A 1 94 ? 5.200 -3.902 9.310 1.00 95.56 94 ARG A C 1
ATOM 781 O O . ARG A 1 94 ? 4.760 -2.806 8.974 1.00 95.56 94 ARG A O 1
ATOM 788 N N . ILE A 1 95 ? 6.460 -4.270 9.055 1.00 95.75 95 ILE A N 1
ATOM 789 C CA . ILE A 1 95 ? 7.408 -3.429 8.303 1.00 95.75 95 ILE A CA 1
ATOM 790 C C . ILE A 1 95 ? 6.911 -3.203 6.873 1.00 95.75 95 ILE A C 1
ATOM 792 O O . ILE A 1 95 ? 6.952 -2.074 6.388 1.00 95.75 95 ILE A O 1
ATOM 796 N N . PHE A 1 96 ? 6.420 -4.249 6.210 1.00 97.00 96 PHE A N 1
ATOM 797 C CA . PHE A 1 96 ? 5.884 -4.137 4.858 1.00 97.00 96 PHE A CA 1
ATOM 798 C C . PHE A 1 96 ? 4.665 -3.220 4.794 1.00 97.00 96 PHE A C 1
ATOM 800 O O . PHE A 1 96 ? 4.672 -2.269 4.020 1.00 97.00 96 PHE A O 1
ATOM 807 N N . ILE A 1 97 ? 3.660 -3.458 5.643 1.00 96.44 97 ILE A N 1
ATOM 808 C CA . ILE A 1 97 ? 2.430 -2.654 5.695 1.00 96.44 97 ILE A CA 1
ATOM 809 C C . ILE A 1 97 ? 2.775 -1.192 6.002 1.00 96.44 97 ILE A C 1
ATOM 811 O O . ILE A 1 97 ? 2.268 -0.289 5.341 1.00 96.44 97 ILE A O 1
ATOM 815 N N . LYS A 1 98 ? 3.698 -0.949 6.944 1.00 96.75 98 LYS A N 1
ATOM 816 C CA . LYS A 1 98 ? 4.193 0.399 7.250 1.00 96.75 98 LYS A CA 1
ATOM 817 C C . LYS A 1 98 ? 4.723 1.096 5.998 1.00 96.75 98 LYS A C 1
ATOM 819 O O . LYS A 1 98 ? 4.308 2.212 5.712 1.00 96.75 98 LYS A O 1
ATOM 824 N N . ILE A 1 99 ? 5.641 0.457 5.271 1.00 97.25 99 ILE A N 1
ATOM 825 C CA . ILE A 1 99 ? 6.273 1.066 4.092 1.00 97.25 99 ILE A CA 1
ATOM 826 C C . ILE A 1 99 ? 5.249 1.245 2.966 1.00 97.25 99 ILE A C 1
ATOM 828 O O . ILE A 1 99 ? 5.237 2.294 2.333 1.00 97.25 99 ILE A O 1
ATOM 832 N N . LEU A 1 100 ? 4.369 0.263 2.756 1.00 97.44 100 LEU A N 1
ATOM 833 C CA . LEU A 1 100 ? 3.318 0.299 1.739 1.00 97.44 100 LEU A CA 1
ATOM 834 C C . LEU A 1 100 ? 2.400 1.516 1.927 1.00 97.44 100 LEU A C 1
ATOM 836 O O . LEU A 1 100 ? 2.224 2.302 1.001 1.00 97.44 100 LEU A O 1
ATOM 840 N N . PHE A 1 101 ? 1.847 1.701 3.129 1.00 97.19 101 PHE A N 1
ATOM 841 C CA . PHE A 1 101 ? 0.924 2.806 3.401 1.00 97.19 101 PHE A CA 1
ATOM 842 C C . PHE A 1 101 ? 1.620 4.167 3.488 1.00 97.19 101 PHE A C 1
ATOM 844 O O . PHE A 1 101 ? 1.028 5.168 3.086 1.00 97.19 101 PHE A O 1
ATOM 851 N N . GLN A 1 102 ? 2.870 4.226 3.966 1.00 97.19 102 GLN A N 1
ATOM 852 C CA . GLN A 1 102 ? 3.656 5.464 3.925 1.00 97.19 102 GLN A CA 1
ATOM 853 C C . GLN A 1 102 ? 3.884 5.915 2.480 1.00 97.19 102 GLN A C 1
ATOM 855 O O . GLN A 1 102 ? 3.577 7.055 2.149 1.00 97.19 102 GLN A O 1
ATOM 860 N N . GLU A 1 103 ? 4.307 5.006 1.600 1.00 96.81 103 GLU A N 1
ATOM 861 C CA . GLU A 1 103 ? 4.524 5.322 0.186 1.00 96.81 103 GLU A CA 1
ATOM 862 C C . GLU A 1 103 ? 3.211 5.683 -0.535 1.00 96.81 103 GLU A C 1
ATOM 864 O O . GLU A 1 103 ? 3.170 6.619 -1.330 1.00 96.81 103 GLU A O 1
ATOM 869 N N . LEU A 1 104 ? 2.103 4.992 -0.233 1.00 96.25 104 LEU A N 1
ATOM 870 C CA . LEU A 1 104 ? 0.781 5.350 -0.763 1.00 96.25 104 LEU A CA 1
ATOM 871 C C . LEU A 1 104 ? 0.357 6.758 -0.338 1.00 96.25 104 LEU A C 1
ATOM 873 O O . LEU A 1 104 ? -0.156 7.520 -1.158 1.00 96.25 104 LEU A O 1
ATOM 877 N N . SER A 1 105 ? 0.587 7.116 0.927 1.00 95.88 105 SER A N 1
ATOM 878 C CA . SER A 1 105 ? 0.301 8.459 1.429 1.00 95.88 105 SER A CA 1
ATOM 879 C C . SER A 1 105 ? 1.219 9.515 0.813 1.00 95.88 105 SER A C 1
ATOM 881 O O . SER A 1 105 ? 0.783 10.651 0.653 1.00 95.88 105 SER A O 1
ATOM 883 N N . GLU A 1 106 ? 2.465 9.180 0.475 1.00 94.62 106 GLU A N 1
ATOM 884 C CA . GLU A 1 106 ? 3.374 10.082 -0.244 1.00 94.62 106 GLU A CA 1
ATOM 885 C C . GLU A 1 106 ? 2.915 10.310 -1.693 1.00 94.62 106 GLU A C 1
ATOM 887 O O . GLU A 1 106 ? 2.982 11.436 -2.183 1.00 94.62 106 GLU A O 1
ATOM 892 N N . HIS A 1 107 ? 2.404 9.275 -2.370 1.00 91.00 107 HIS A N 1
ATOM 893 C CA . HIS A 1 107 ? 1.924 9.375 -3.752 1.00 91.00 107 HIS A CA 1
ATOM 894 C C . HIS A 1 107 ? 0.563 10.071 -3.892 1.00 91.00 107 HIS A C 1
ATOM 896 O O . HIS A 1 107 ? 0.396 10.907 -4.778 1.00 91.00 107 HIS A O 1
ATOM 902 N N . LEU A 1 108 ? -0.417 9.713 -3.058 1.00 93.62 108 LEU A N 1
ATOM 903 C CA . LEU A 1 108 ? -1.804 10.192 -3.170 1.00 93.62 108 LEU A CA 1
ATOM 904 C C . LEU A 1 108 ? -2.105 11.376 -2.243 1.00 93.62 108 LEU A C 1
ATOM 906 O O . LEU A 1 108 ? -3.031 12.148 -2.492 1.00 93.62 108 LEU A O 1
ATOM 910 N N . GLY A 1 109 ? -1.353 11.505 -1.151 1.00 94.25 109 GLY A N 1
ATOM 911 C CA . GLY A 1 109 ? -1.728 12.330 -0.010 1.00 94.25 109 GLY A CA 1
ATOM 912 C C . GLY A 1 109 ? -2.720 11.626 0.922 1.00 94.25 109 GLY A C 1
ATOM 913 O O . GLY A 1 109 ? -3.524 10.786 0.516 1.00 94.25 109 GLY A O 1
ATOM 914 N N . ILE A 1 110 ? -2.696 12.013 2.200 1.00 91.75 110 ILE A N 1
ATOM 915 C CA . ILE A 1 110 ? -3.511 11.385 3.254 1.00 91.75 110 ILE A CA 1
ATOM 916 C C . ILE A 1 110 ? -5.023 11.507 3.006 1.00 91.75 110 ILE A C 1
ATOM 918 O O . ILE A 1 110 ? -5.771 10.587 3.319 1.00 91.75 110 ILE A O 1
ATOM 922 N N . ARG A 1 111 ? -5.477 12.626 2.422 1.00 92.50 111 ARG A N 1
ATOM 923 C CA . ARG A 1 111 ? -6.904 12.896 2.182 1.00 92.50 111 ARG A CA 1
ATOM 924 C C . ARG A 1 111 ? -7.489 11.958 1.131 1.00 92.50 111 ARG A C 1
ATOM 926 O O . ARG A 1 111 ? -8.449 11.257 1.418 1.00 92.50 111 ARG A O 1
ATOM 933 N N . LEU A 1 112 ? -6.863 11.909 -0.045 1.00 92.94 112 LEU A N 1
ATOM 934 C CA . LEU A 1 112 ? -7.309 11.061 -1.149 1.00 92.94 112 LEU A CA 1
ATOM 935 C C . LEU A 1 112 ? -7.171 9.574 -0.802 1.00 92.94 112 LEU A C 1
ATOM 937 O O . LEU A 1 112 ? -8.031 8.770 -1.153 1.00 92.94 112 LEU A O 1
ATOM 941 N N . LEU A 1 113 ? -6.114 9.208 -0.069 1.00 93.94 113 LEU A N 1
ATOM 942 C CA . LEU A 1 113 ? -5.965 7.852 0.448 1.00 93.94 113 LEU 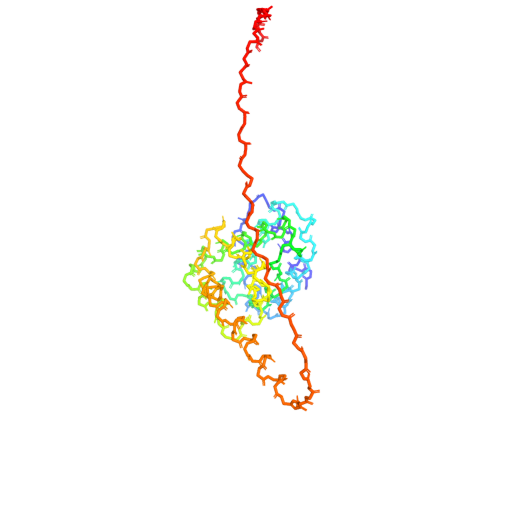A CA 1
ATOM 943 C C . LEU A 1 113 ? -7.122 7.483 1.389 1.00 93.94 113 LEU A C 1
ATOM 945 O O . LEU A 1 113 ? -7.680 6.400 1.255 1.00 93.94 113 LEU A O 1
ATOM 949 N N . ASN A 1 114 ? -7.520 8.381 2.295 1.00 92.56 114 ASN A N 1
ATOM 950 C CA . ASN A 1 114 ? -8.654 8.142 3.188 1.00 92.56 114 ASN A CA 1
ATOM 951 C C . ASN A 1 114 ? -9.976 8.005 2.415 1.00 92.56 114 ASN A C 1
ATOM 953 O O . ASN A 1 114 ? -10.763 7.112 2.705 1.00 92.56 114 ASN A O 1
ATOM 957 N N . GLU A 1 115 ? -10.212 8.845 1.405 1.00 92.06 115 GLU A N 1
ATOM 958 C CA . GLU A 1 115 ? -11.401 8.743 0.546 1.00 92.06 115 GLU A CA 1
ATOM 959 C C . GLU A 1 115 ? -11.478 7.377 -0.151 1.00 92.06 115 GLU A C 1
ATOM 961 O O . GLU A 1 115 ? -12.522 6.732 -0.120 1.00 92.06 115 GLU A O 1
ATOM 966 N N . ARG A 1 116 ? -10.357 6.883 -0.694 1.00 90.81 116 ARG A N 1
ATOM 967 C CA . ARG A 1 116 ? -10.300 5.563 -1.345 1.00 90.81 116 ARG A CA 1
ATOM 968 C C . ARG A 1 116 ? -10.498 4.397 -0.386 1.00 90.81 116 ARG A C 1
ATOM 970 O O . ARG A 1 116 ? -11.159 3.427 -0.738 1.00 90.81 116 ARG A O 1
ATOM 977 N N . LEU A 1 117 ? -9.928 4.473 0.814 1.00 90.44 117 LEU A N 1
ATOM 978 C CA . LEU A 1 117 ? -10.070 3.411 1.815 1.00 90.44 117 LEU A CA 1
ATOM 979 C C . LEU A 1 117 ? -11.488 3.337 2.400 1.00 90.44 117 LEU A C 1
ATOM 981 O O . LEU A 1 117 ? -11.858 2.304 2.950 1.00 90.44 117 LEU A O 1
ATOM 985 N N . ASN A 1 118 ? -12.281 4.403 2.262 1.00 89.00 118 ASN A N 1
ATOM 986 C CA . ASN A 1 118 ? -13.682 4.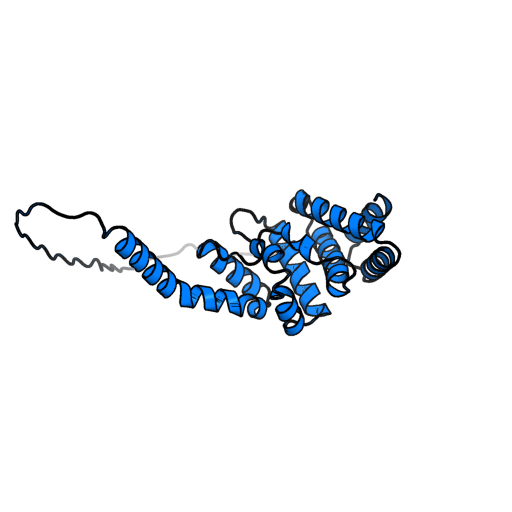447 2.683 1.00 89.00 118 ASN A CA 1
ATOM 987 C C . ASN A 1 118 ? -14.677 4.282 1.522 1.00 89.00 118 ASN A C 1
ATOM 989 O O . ASN A 1 118 ? -15.872 4.493 1.726 1.00 89.00 118 ASN A O 1
ATOM 993 N N . ASP A 1 119 ? -14.218 3.914 0.321 1.00 89.00 119 ASP A N 1
ATOM 994 C CA . ASP A 1 119 ? -15.108 3.646 -0.810 1.00 89.00 119 ASP A CA 1
ATOM 995 C C . ASP A 1 119 ? -16.033 2.455 -0.483 1.00 89.00 119 ASP A C 1
ATOM 997 O O . ASP A 1 119 ? -15.528 1.346 -0.263 1.00 89.00 119 ASP A O 1
ATOM 1001 N N . PRO A 1 120 ? -17.371 2.641 -0.476 1.00 85.81 120 PRO A N 1
ATOM 1002 C CA . PRO A 1 120 ? -18.331 1.596 -0.128 1.00 85.81 120 PRO A CA 1
ATOM 1003 C C . PRO A 1 120 ? -18.170 0.298 -0.919 1.00 85.81 120 PRO A C 1
ATOM 1005 O O . PRO A 1 120 ? -18.446 -0.774 -0.391 1.00 85.81 120 PRO A O 1
ATOM 1008 N N . THR A 1 121 ? -17.709 0.383 -2.169 1.00 86.25 121 THR A N 1
ATOM 1009 C CA . THR A 1 121 ? -17.537 -0.788 -3.042 1.00 86.25 121 THR A CA 1
ATOM 1010 C C . THR A 1 121 ? -16.352 -1.668 -2.645 1.00 86.25 121 THR A C 1
ATOM 1012 O O . THR A 1 121 ? -16.330 -2.853 -2.966 1.00 86.25 121 THR A O 1
ATOM 1015 N N . MET A 1 122 ? -15.376 -1.101 -1.931 1.00 83.12 122 MET A N 1
ATOM 1016 C CA . MET A 1 122 ? -14.108 -1.746 -1.586 1.00 83.12 122 MET A CA 1
ATOM 1017 C C . MET A 1 122 ? -13.954 -2.001 -0.083 1.00 83.12 122 MET A C 1
ATOM 1019 O O . MET A 1 122 ? -12.983 -2.640 0.319 1.00 83.12 122 MET A O 1
ATOM 1023 N N . LEU A 1 123 ? -14.896 -1.536 0.747 1.00 82.75 123 LEU A N 1
ATOM 1024 C CA . LEU A 1 123 ? -14.847 -1.670 2.208 1.00 82.75 123 LEU A CA 1
ATOM 1025 C C . LEU A 1 123 ? -14.610 -3.114 2.669 1.00 82.75 123 LEU A C 1
ATOM 1027 O O . LEU A 1 123 ? -13.786 -3.333 3.555 1.00 82.75 123 LEU A O 1
ATOM 1031 N N . GLU A 1 124 ? -15.259 -4.094 2.034 1.00 85.31 124 GLU A N 1
ATOM 1032 C CA . GLU A 1 124 ? -15.077 -5.523 2.341 1.00 85.31 124 GLU A CA 1
ATOM 1033 C C . GLU A 1 124 ? -13.622 -5.974 2.141 1.00 85.31 124 GLU A C 1
ATOM 1035 O O . GLU A 1 124 ? -13.086 -6.762 2.917 1.00 85.31 124 GLU A O 1
ATOM 1040 N N . SER A 1 125 ? -12.929 -5.418 1.141 1.00 86.44 125 SER A N 1
ATOM 1041 C CA . SER A 1 125 ? -11.518 -5.731 0.888 1.00 86.44 125 SER A CA 1
ATOM 1042 C C . SER A 1 125 ? -10.574 -5.130 1.928 1.00 86.44 125 SER A C 1
ATOM 1044 O O . SER A 1 125 ? -9.429 -5.563 2.024 1.00 86.44 125 SER A O 1
ATOM 1046 N N . PHE A 1 126 ? -11.013 -4.125 2.689 1.00 87.94 126 PHE A N 1
ATOM 1047 C CA . PHE A 1 126 ? -10.193 -3.469 3.708 1.00 87.94 126 PHE A CA 1
ATOM 1048 C C . PHE A 1 126 ? -10.577 -3.856 5.136 1.00 87.94 126 PHE A C 1
ATOM 1050 O O . PHE A 1 126 ? -9.887 -3.452 6.071 1.00 87.94 126 PHE A O 1
ATOM 1057 N N . GLU A 1 127 ? -11.624 -4.659 5.326 1.00 88.00 127 GLU A N 1
ATOM 1058 C CA . GLU A 1 127 ? -12.081 -5.109 6.644 1.00 88.00 127 GLU A CA 1
ATOM 1059 C C . GLU A 1 127 ? -10.977 -5.843 7.419 1.00 88.00 127 GLU A C 1
ATOM 1061 O O . GLU A 1 127 ? -10.800 -5.636 8.619 1.00 88.00 127 GLU A O 1
ATOM 1066 N N . SER A 1 128 ? -10.156 -6.629 6.720 1.00 88.69 128 SER A N 1
ATOM 1067 C CA . SER A 1 128 ? -9.009 -7.331 7.304 1.00 88.69 128 SER A CA 1
ATOM 1068 C C . SER A 1 128 ? -7.882 -6.395 7.765 1.00 88.69 128 SER A C 1
ATOM 1070 O O . SER A 1 128 ? -7.109 -6.759 8.654 1.00 88.69 128 SER A O 1
ATOM 1072 N N . ILE A 1 129 ? -7.777 -5.196 7.184 1.00 90.69 129 ILE A N 1
ATOM 1073 C CA . ILE A 1 129 ? -6.797 -4.161 7.553 1.00 90.69 129 ILE A CA 1
ATOM 1074 C C . ILE A 1 129 ? -7.360 -3.241 8.640 1.00 90.69 129 ILE A C 1
ATOM 1076 O O . ILE A 1 129 ? -6.617 -2.814 9.521 1.00 90.69 129 ILE A O 1
ATOM 1080 N N . PHE A 1 130 ? -8.663 -2.959 8.594 1.00 90.88 130 PHE A N 1
ATOM 1081 C CA . PHE A 1 130 ? -9.388 -2.093 9.523 1.00 90.88 130 PHE A CA 1
ATOM 1082 C C . PHE A 1 130 ? -10.437 -2.888 10.320 1.00 90.88 130 PHE A C 1
ATOM 1084 O O . PHE A 1 130 ? -11.640 -2.645 10.172 1.00 90.88 130 PHE A O 1
ATOM 1091 N N . PRO A 1 131 ? -9.998 -3.823 11.183 1.00 88.88 131 PRO A N 1
ATOM 1092 C CA . PRO A 1 131 ? -10.891 -4.729 11.893 1.00 88.88 131 PRO A CA 1
ATOM 1093 C C . PRO A 1 131 ? -11.822 -3.990 12.867 1.00 88.88 131 PRO A C 1
ATOM 1095 O O . PRO A 1 131 ? -11.381 -3.170 13.684 1.00 88.88 131 PRO A O 1
ATOM 1098 N N . LYS A 1 132 ? -13.121 -4.314 12.798 1.00 86.12 132 LYS A N 1
ATOM 1099 C CA . LYS A 1 132 ? -14.192 -3.822 13.696 1.00 86.12 132 LYS A CA 1
ATOM 1100 C C . LYS A 1 132 ? -14.829 -4.933 14.546 1.00 86.12 132 LYS A C 1
ATOM 1102 O O . LYS A 1 132 ? -15.790 -4.674 15.269 1.00 86.12 132 LYS A O 1
ATOM 1107 N N . ASP A 1 133 ? -14.285 -6.141 14.451 1.00 84.75 133 ASP A N 1
ATOM 1108 C CA . ASP A 1 133 ? -14.723 -7.370 15.113 1.00 84.75 133 ASP A CA 1
ATOM 1109 C C . ASP A 1 133 ? -14.481 -7.333 16.629 1.00 84.75 133 ASP A C 1
ATOM 1111 O O . ASP A 1 133 ? -15.394 -7.547 17.423 1.00 84.75 133 ASP A O 1
ATOM 1115 N N . ASN A 1 134 ? -13.250 -7.030 17.043 1.00 86.38 134 ASN A N 1
ATOM 1116 C CA . ASN A 1 134 ? -12.819 -7.075 18.431 1.00 86.38 134 ASN A CA 1
ATOM 1117 C C . ASN A 1 134 ? -12.203 -5.728 18.835 1.00 86.38 134 ASN A C 1
ATOM 1119 O O . ASN A 1 134 ? -11.292 -5.247 18.151 1.00 86.38 134 ASN A O 1
ATOM 1123 N N . PRO A 1 135 ? -12.593 -5.135 19.984 1.00 88.38 135 PRO A N 1
ATOM 1124 C CA . PRO A 1 135 ? -11.988 -3.897 20.477 1.00 88.38 135 PRO A CA 1
ATOM 1125 C C . PRO A 1 135 ? -10.459 -3.958 20.574 1.00 88.38 135 PRO A C 1
ATOM 1127 O O . PRO A 1 135 ? -9.799 -2.933 20.397 1.00 88.38 135 PRO A O 1
ATOM 1130 N N . LYS A 1 136 ? -9.879 -5.134 20.847 1.00 90.31 136 LYS A N 1
ATOM 1131 C CA . LYS A 1 136 ? -8.421 -5.326 20.876 1.00 90.31 136 LYS A CA 1
ATOM 1132 C C . LYS A 1 136 ? -7.799 -5.132 19.490 1.00 90.31 136 LYS A C 1
ATOM 1134 O O . LYS A 1 136 ? -6.872 -4.334 19.363 1.00 90.31 136 LYS A O 1
ATOM 1139 N N . ASN A 1 137 ? -8.356 -5.774 18.462 1.00 91.25 137 ASN A N 1
ATOM 1140 C CA . ASN A 1 137 ? -7.896 -5.660 17.073 1.00 91.25 137 ASN A CA 1
ATOM 1141 C C . ASN A 1 137 ? -8.051 -4.226 16.554 1.00 91.25 137 ASN A C 1
ATOM 1143 O O . ASN A 1 137 ? -7.117 -3.661 15.985 1.00 91.25 137 ASN A O 1
ATOM 1147 N N . THR A 1 138 ? -9.185 -3.581 16.842 1.00 91.69 138 THR A N 1
ATOM 1148 C CA . THR A 1 138 ? -9.417 -2.180 16.474 1.00 91.69 138 THR A CA 1
ATOM 1149 C C . THR A 1 138 ? -8.397 -1.239 17.128 1.00 91.69 138 THR A C 1
ATOM 1151 O O . THR A 1 138 ? -7.826 -0.377 16.457 1.00 91.69 138 THR A O 1
ATOM 1154 N N . ARG A 1 139 ? -8.105 -1.409 18.428 1.00 92.50 139 ARG A N 1
ATOM 1155 C CA . ARG A 1 139 ? -7.073 -0.621 19.131 1.00 92.50 139 ARG A CA 1
ATOM 1156 C C . ARG A 1 139 ? -5.679 -0.874 18.566 1.00 92.50 139 ARG A C 1
ATOM 1158 O O . ARG A 1 139 ? -4.922 0.080 18.392 1.00 92.50 139 ARG A O 1
ATOM 1165 N N . PHE A 1 140 ? -5.350 -2.129 18.265 1.00 93.62 140 PHE A N 1
ATOM 1166 C CA . PHE A 1 140 ? -4.084 -2.499 17.640 1.00 93.62 140 PHE A CA 1
ATOM 1167 C C . PHE A 1 140 ? -3.905 -1.789 16.291 1.00 93.62 140 PHE A C 1
ATOM 1169 O O . PHE A 1 140 ? -2.885 -1.138 16.077 1.00 93.62 140 PHE A O 1
ATOM 1176 N N . CYS A 1 141 ? -4.926 -1.822 15.430 1.00 94.19 141 CYS A N 1
ATOM 1177 C CA . CYS A 1 141 ? -4.932 -1.120 14.149 1.00 94.19 141 CYS A CA 1
ATOM 1178 C C . CYS A 1 141 ? -4.750 0.401 14.319 1.00 94.19 141 CYS A C 1
ATOM 1180 O O . CYS A 1 141 ? -3.888 0.996 13.669 1.00 94.19 141 CYS A O 1
ATOM 1182 N N . ILE A 1 142 ? -5.502 1.039 15.227 1.00 94.50 142 ILE A N 1
ATOM 1183 C CA . ILE A 1 142 ? -5.363 2.480 15.512 1.00 94.50 142 ILE A CA 1
ATOM 1184 C C . ILE A 1 142 ? -3.933 2.813 15.947 1.00 94.50 142 ILE A C 1
ATOM 1186 O O . ILE A 1 142 ? -3.328 3.735 15.401 1.00 94.50 142 ILE A O 1
ATOM 1190 N N . ASN A 1 143 ? -3.378 2.052 16.893 1.00 95.31 143 ASN A N 1
ATOM 1191 C CA . ASN A 1 143 ? -2.023 2.258 17.404 1.00 95.31 143 ASN A CA 1
ATOM 1192 C C . ASN A 1 143 ? -0.954 2.023 16.331 1.00 95.31 143 ASN A C 1
ATOM 1194 O O . ASN A 1 143 ? 0.048 2.735 16.274 1.00 95.31 143 ASN A O 1
ATOM 1198 N N . PHE A 1 144 ? -1.167 1.043 15.454 1.00 96.38 144 PHE A N 1
ATOM 1199 C CA . PHE A 1 144 ? -0.278 0.795 14.332 1.00 96.38 144 PHE A CA 1
ATOM 1200 C C . PHE A 1 144 ? -0.245 2.007 13.390 1.00 96.38 144 PHE A C 1
ATOM 1202 O O . PHE A 1 144 ? 0.827 2.577 13.174 1.00 96.38 144 PHE A O 1
ATOM 1209 N N . PHE A 1 145 ? -1.400 2.469 12.900 1.00 96.31 145 PHE A N 1
ATOM 1210 C CA . PHE A 1 145 ? -1.468 3.603 11.972 1.00 96.31 145 PHE A CA 1
ATOM 1211 C C . PHE A 1 145 ? -1.032 4.934 12.604 1.00 96.31 145 PHE A C 1
ATOM 1213 O O . PHE A 1 145 ? -0.425 5.764 11.924 1.00 96.31 145 PHE A O 1
ATOM 1220 N N . THR A 1 146 ? -1.252 5.145 13.906 1.00 95.69 146 THR A N 1
ATOM 1221 C CA . THR A 1 146 ? -0.694 6.315 14.605 1.00 95.69 146 THR A CA 1
ATOM 1222 C C . THR A 1 146 ? 0.827 6.248 14.707 1.00 95.69 146 THR A C 1
ATOM 1224 O O . THR A 1 146 ? 1.487 7.246 14.424 1.00 95.69 146 THR A O 1
ATOM 1227 N N . SER A 1 147 ? 1.398 5.082 15.031 1.00 95.88 147 SER A N 1
ATOM 1228 C CA . SER A 1 147 ? 2.851 4.907 15.180 1.00 95.88 147 SER A CA 1
ATOM 1229 C C . SER A 1 147 ? 3.635 5.138 13.883 1.00 95.88 147 SER A C 1
ATOM 1231 O O . SER A 1 147 ? 4.800 5.534 13.920 1.00 95.88 147 SER A O 1
ATOM 1233 N N . ILE A 1 148 ? 3.003 4.919 12.725 1.00 95.44 148 ILE A N 1
ATOM 1234 C CA . ILE A 1 148 ? 3.611 5.147 11.406 1.00 95.44 148 ILE A CA 1
ATOM 1235 C C . ILE A 1 148 ? 3.361 6.560 10.858 1.00 95.44 148 ILE A C 1
ATOM 1237 O O . ILE A 1 148 ? 3.850 6.874 9.773 1.00 95.44 148 ILE A O 1
ATOM 1241 N N . GLY A 1 149 ? 2.630 7.406 11.594 1.00 94.12 149 GLY A N 1
ATOM 1242 C CA . GLY A 1 149 ? 2.319 8.787 11.210 1.00 94.12 149 GLY A CA 1
ATOM 1243 C C . GLY A 1 149 ? 1.075 8.954 10.328 1.00 94.12 149 GLY A C 1
ATOM 1244 O O . GLY A 1 149 ? 0.843 10.042 9.816 1.00 94.12 149 GLY A O 1
ATOM 1245 N N . LEU A 1 150 ? 0.255 7.911 10.166 1.00 94.81 150 LEU A N 1
ATOM 1246 C CA . LE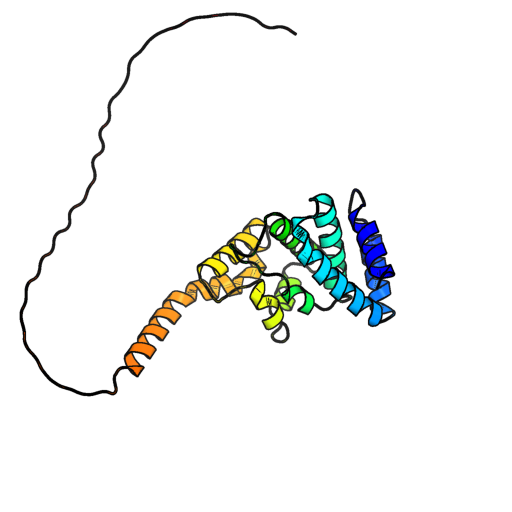U A 1 150 ? -0.940 7.894 9.307 1.00 94.81 150 LEU A CA 1
ATOM 1247 C C . LEU A 1 150 ? -2.238 7.804 10.124 1.00 94.81 150 LEU A C 1
ATOM 1249 O O . LEU A 1 150 ? -3.208 7.161 9.728 1.00 94.81 150 LEU A O 1
ATOM 1253 N N . GLY A 1 151 ? -2.272 8.464 11.286 1.00 92.25 151 GLY A N 1
ATOM 1254 C CA . GLY A 1 151 ? -3.405 8.398 12.213 1.00 92.25 151 GLY A CA 1
ATOM 1255 C C . GLY A 1 151 ? -4.743 8.870 11.627 1.00 92.25 151 GLY A C 1
ATOM 1256 O O . GLY A 1 151 ? -5.782 8.387 12.076 1.00 92.25 151 GLY A O 1
ATOM 1257 N N . GLY A 1 152 ? -4.720 9.748 10.616 1.00 91.25 152 GLY A N 1
ATOM 1258 C CA . GLY A 1 152 ? -5.919 10.244 9.926 1.00 91.25 152 GLY A CA 1
ATOM 1259 C C . GLY A 1 152 ? -6.710 9.157 9.188 1.00 91.25 152 GLY A C 1
ATOM 1260 O O . GLY A 1 152 ? -7.916 9.287 9.031 1.00 91.25 152 GLY A O 1
ATOM 1261 N N . LEU A 1 153 ? -6.078 8.033 8.825 1.00 92.19 153 LEU A N 1
ATOM 1262 C CA . LEU A 1 153 ? -6.779 6.898 8.201 1.00 92.19 153 LEU A CA 1
ATOM 1263 C C . LEU A 1 153 ? -7.690 6.139 9.178 1.00 92.19 153 LEU A C 1
ATOM 1265 O O . LEU A 1 153 ? -8.493 5.312 8.767 1.00 92.19 153 LEU A O 1
ATOM 1269 N N . THR A 1 154 ? -7.556 6.387 10.485 1.00 92.94 154 THR A N 1
ATOM 1270 C CA . THR A 1 154 ? -8.268 5.630 11.530 1.00 92.94 154 THR A CA 1
ATOM 1271 C C . THR A 1 154 ? -9.325 6.444 12.269 1.00 92.94 154 THR A C 1
ATOM 1273 O O . THR A 1 154 ? -9.802 6.014 13.317 1.00 92.94 154 THR A O 1
ATOM 1276 N N . GLU A 1 155 ? -9.716 7.609 11.748 1.00 89.56 155 GLU A N 1
ATOM 1277 C CA . GLU A 1 155 ? -10.734 8.471 12.369 1.00 89.56 155 GLU A CA 1
ATOM 1278 C C . GLU A 1 155 ? -12.063 7.723 12.572 1.00 89.56 155 GLU A C 1
ATOM 1280 O O . GLU A 1 155 ? -12.540 7.632 13.705 1.00 89.56 155 GLU A O 1
ATOM 1285 N N . ASN A 1 156 ? -12.552 7.035 11.536 1.00 87.12 156 ASN A N 1
ATOM 1286 C CA . ASN A 1 156 ? -13.777 6.226 11.594 1.00 87.12 156 ASN A CA 1
ATOM 1287 C C . ASN A 1 156 ? -13.707 5.099 12.642 1.00 87.12 156 ASN A C 1
ATOM 1289 O O . ASN A 1 156 ? -14.688 4.797 13.319 1.00 87.12 156 ASN A O 1
ATOM 1293 N N . LEU A 1 157 ? -12.535 4.478 12.821 1.00 87.38 157 LEU A N 1
ATOM 1294 C CA . LEU A 1 157 ? -12.329 3.429 13.831 1.00 87.38 157 LEU A CA 1
ATOM 1295 C C . LEU A 1 157 ? -12.318 4.000 15.251 1.00 87.38 157 LEU A C 1
ATOM 1297 O O . LEU A 1 157 ? -12.796 3.357 16.184 1.00 87.38 157 LEU A O 1
ATOM 1301 N N . ARG A 1 158 ? -11.791 5.216 15.432 1.00 89.06 158 ARG A N 1
ATOM 1302 C CA . ARG A 1 158 ? -11.819 5.902 16.731 1.00 89.06 158 ARG A CA 1
ATOM 1303 C C . ARG A 1 158 ? -13.239 6.282 17.120 1.00 89.06 158 ARG A C 1
ATOM 1305 O O . ARG A 1 158 ? -13.596 6.130 18.284 1.00 89.06 158 ARG A O 1
ATOM 1312 N N . GLU A 1 159 ? -14.035 6.765 16.172 1.00 87.75 159 GLU A N 1
ATOM 1313 C CA . GLU A 1 159 ? -15.456 7.044 16.394 1.00 87.75 159 GLU A CA 1
ATOM 1314 C C . GLU A 1 159 ? -16.229 5.765 16.720 1.00 87.75 159 GLU A C 1
ATOM 1316 O O . GLU A 1 159 ? -16.967 5.731 17.705 1.00 87.75 159 GLU A O 1
ATOM 1321 N N . TYR A 1 160 ? -15.970 4.679 15.987 1.00 84.94 160 TYR A N 1
ATOM 1322 C CA . TYR A 1 160 ? -16.544 3.368 16.279 1.00 84.94 160 TYR A CA 1
ATOM 1323 C C . TYR A 1 160 ? -16.220 2.896 17.706 1.00 84.94 160 TYR A C 1
ATOM 1325 O O . TYR A 1 160 ? -17.124 2.505 18.440 1.00 84.94 160 TYR A O 1
ATOM 1333 N N . LEU A 1 161 ? -14.963 3.015 18.159 1.00 84.19 161 LEU A N 1
ATOM 1334 C CA . LEU A 1 161 ? -14.585 2.668 19.537 1.00 84.19 161 LEU A CA 1
ATOM 1335 C C . LEU A 1 161 ? -15.235 3.558 20.601 1.00 84.19 161 LEU A C 1
ATOM 1337 O O . LEU A 1 161 ? -15.519 3.069 21.693 1.00 84.19 161 LEU A O 1
ATOM 1341 N N . LYS A 1 162 ? -15.455 4.847 20.317 1.00 82.88 162 LYS A N 1
ATOM 1342 C CA . LYS A 1 162 ? -16.150 5.762 21.239 1.00 82.88 162 LYS A CA 1
ATOM 1343 C C . LYS A 1 162 ? -17.630 5.411 21.380 1.00 82.88 162 LYS A C 1
ATOM 1345 O O . LYS A 1 162 ? -18.168 5.527 22.475 1.00 82.88 162 LYS A O 1
ATOM 1350 N N . ASN A 1 163 ? -18.259 4.957 20.297 1.00 78.31 163 ASN A N 1
ATOM 1351 C CA . ASN A 1 163 ? -19.674 4.584 20.275 1.00 78.31 163 ASN A CA 1
ATOM 1352 C C . ASN A 1 163 ? -19.915 3.134 20.731 1.00 78.31 163 ASN A C 1
ATOM 1354 O O . ASN A 1 163 ? -21.033 2.786 21.104 1.00 78.31 163 ASN A O 1
ATOM 1358 N N . MET A 1 164 ? -18.879 2.290 20.755 1.00 67.50 164 MET A N 1
ATOM 1359 C CA . MET A 1 164 ? -18.979 0.873 21.120 1.00 67.50 164 MET A CA 1
ATOM 1360 C C . MET A 1 164 ? -19.611 0.610 22.506 1.00 67.50 164 MET A C 1
ATOM 1362 O O . MET A 1 164 ? -20.449 -0.285 22.586 1.00 67.50 164 MET A O 1
ATOM 1366 N N . PRO A 1 165 ? -19.317 1.366 23.588 1.00 61.25 165 PRO A N 1
ATOM 1367 C CA . PRO A 1 165 ? -19.999 1.178 24.872 1.00 61.25 165 PRO A CA 1
ATOM 1368 C C . PRO A 1 165 ? -21.517 1.379 24.773 1.00 61.25 165 PRO A C 1
ATOM 1370 O O . PRO A 1 165 ? -22.278 0.675 25.431 1.00 61.25 165 PRO A O 1
ATOM 1373 N N . HIS A 1 166 ? -21.962 2.297 23.910 1.00 59.09 166 HIS A N 1
ATOM 1374 C CA . HIS A 1 166 ? -23.380 2.549 23.673 1.00 59.09 166 HIS A CA 1
ATOM 1375 C C . HIS A 1 166 ? -24.027 1.403 22.883 1.00 59.09 166 HIS A C 1
ATOM 1377 O O . HIS A 1 166 ? -25.133 0.994 23.214 1.00 59.09 166 HIS A O 1
ATOM 1383 N N . LEU A 1 167 ? -23.321 0.835 21.896 1.00 57.22 167 LEU A N 1
ATOM 1384 C CA . LEU A 1 167 ? -23.772 -0.337 21.133 1.00 57.22 167 LEU A CA 1
ATOM 1385 C C . LEU A 1 167 ? -23.840 -1.610 21.987 1.00 57.22 167 LEU A C 1
ATOM 1387 O O . LEU A 1 167 ? -24.810 -2.347 21.872 1.00 57.22 167 LEU A O 1
ATOM 1391 N N . ILE A 1 168 ? -22.875 -1.849 22.882 1.00 57.59 168 ILE A N 1
ATOM 1392 C CA . ILE A 1 168 ? -22.889 -3.009 23.796 1.00 57.59 168 ILE A CA 1
ATOM 1393 C C . ILE A 1 168 ? -24.047 -2.897 24.796 1.00 57.59 168 ILE A C 1
ATOM 1395 O O . ILE A 1 168 ? -24.741 -3.881 25.038 1.00 57.59 168 ILE A O 1
ATOM 1399 N N . MET A 1 169 ? -24.308 -1.696 25.325 1.00 56.16 169 MET A N 1
ATOM 1400 C CA . MET A 1 169 ? -25.469 -1.436 26.182 1.00 56.16 169 MET A CA 1
ATOM 1401 C C . MET A 1 169 ? -26.791 -1.631 25.423 1.00 56.16 169 MET A C 1
ATOM 1403 O O . MET A 1 169 ? -27.743 -2.165 25.982 1.00 56.16 169 MET A O 1
ATOM 1407 N N . GLN A 1 170 ? -26.851 -1.256 24.142 1.00 54.53 170 GLN A N 1
ATOM 1408 C CA . GLN A 1 170 ? -28.022 -1.468 23.286 1.00 54.53 170 GLN A CA 1
ATOM 1409 C C . GLN A 1 170 ? -28.226 -2.948 22.932 1.00 54.53 170 GLN A C 1
ATOM 1411 O O . GLN A 1 170 ? -29.357 -3.423 22.926 1.00 54.53 170 GLN A O 1
ATOM 1416 N N . GLN A 1 171 ? -27.140 -3.688 22.705 1.00 53.28 171 GLN A N 1
ATOM 1417 C CA . GLN A 1 171 ? -27.171 -5.114 22.391 1.00 53.28 171 GLN A CA 1
ATOM 1418 C C . GLN A 1 171 ? -27.529 -5.951 23.629 1.00 53.28 171 GLN A C 1
ATOM 1420 O O . GLN A 1 171 ? -28.353 -6.851 23.528 1.00 53.28 171 GLN A O 1
ATOM 1425 N N . GLN A 1 172 ? -27.024 -5.604 24.820 1.00 51.62 172 GLN A N 1
ATOM 1426 C CA . GLN A 1 172 ? -27.488 -6.201 26.082 1.00 51.62 172 GLN A CA 1
ATOM 1427 C C . GLN A 1 172 ? -28.959 -5.882 26.373 1.00 51.62 172 GLN A C 1
ATOM 1429 O O . GLN A 1 172 ? -29.669 -6.735 26.903 1.00 51.62 172 GLN A O 1
ATOM 1434 N N . LYS A 1 173 ? -29.439 -4.691 25.994 1.00 48.53 173 LYS A N 1
ATOM 1435 C CA . LYS A 1 173 ? -30.850 -4.310 26.144 1.00 48.53 173 LYS A CA 1
ATOM 1436 C C . LYS A 1 173 ? -31.772 -5.063 25.176 1.00 48.53 173 LYS A C 1
ATOM 1438 O O . LYS A 1 173 ? -32.851 -5.473 25.569 1.00 48.53 173 LYS A O 1
ATOM 1443 N N . GLN A 1 174 ? -31.320 -5.331 23.951 1.00 46.28 174 GLN A N 1
ATOM 1444 C CA . GLN A 1 174 ? -32.067 -6.154 22.991 1.00 46.28 174 GLN A CA 1
ATOM 1445 C C . GLN A 1 174 ? -32.069 -7.646 23.345 1.00 46.28 174 GLN A C 1
ATOM 1447 O O . GLN A 1 174 ? -33.081 -8.310 23.142 1.00 46.28 174 GLN A O 1
ATOM 1452 N N . VAL A 1 175 ? -30.973 -8.183 23.894 1.00 52.09 175 VAL A N 1
ATOM 1453 C CA . VAL A 1 175 ? -30.933 -9.581 24.366 1.00 52.09 175 VAL A CA 1
ATOM 1454 C C . VAL A 1 175 ? -31.846 -9.768 25.582 1.00 52.09 175 VAL A C 1
ATOM 1456 O O . VAL A 1 175 ? -32.569 -10.753 25.642 1.00 52.09 175 VAL A O 1
ATOM 1459 N N . SER A 1 176 ? -31.907 -8.792 26.493 1.00 47.88 176 SER A N 1
ATOM 1460 C CA . SER A 1 176 ? -32.854 -8.833 27.621 1.00 47.88 176 SER A CA 1
ATOM 1461 C C . SER A 1 176 ? -34.319 -8.638 27.200 1.00 47.88 176 SER A C 1
ATOM 1463 O O . SER A 1 176 ? -35.193 -9.270 27.782 1.00 47.88 176 SER A O 1
ATOM 1465 N N . GLU A 1 177 ? -34.609 -7.859 26.152 1.00 47.38 177 GLU A N 1
ATOM 1466 C CA . GLU A 1 177 ? -35.967 -7.750 25.580 1.00 47.38 177 GLU A CA 1
ATOM 1467 C C . GLU A 1 177 ? -36.393 -8.992 24.768 1.00 47.38 177 GLU A C 1
ATOM 1469 O O . GLU A 1 177 ? -37.586 -9.229 24.615 1.00 47.38 177 GLU A O 1
ATOM 1474 N N . SER A 1 178 ? -35.449 -9.813 24.287 1.00 45.75 178 SER A N 1
ATOM 1475 C CA . SER A 1 178 ? -35.744 -11.051 23.535 1.00 45.75 178 SER A CA 1
ATOM 1476 C C . SER A 1 178 ? -35.937 -12.286 24.428 1.00 45.75 178 SER A C 1
ATOM 1478 O O . SER A 1 178 ? -36.478 -13.285 23.966 1.00 45.75 178 SER A O 1
ATOM 1480 N N . GLU A 1 179 ? -35.507 -12.233 25.694 1.00 45.72 179 GLU A N 1
ATOM 1481 C CA . GLU A 1 179 ? -35.718 -13.294 26.698 1.00 45.72 179 GLU A CA 1
ATOM 1482 C C . GLU A 1 179 ? -36.911 -13.005 27.636 1.00 45.72 179 GLU A C 1
ATOM 1484 O O . GLU A 1 179 ? -37.089 -13.682 28.644 1.00 45.72 179 GLU A O 1
ATOM 1489 N N . SER A 1 180 ? -37.738 -12.000 27.319 1.00 43.16 180 SER A N 1
ATOM 1490 C CA . SER A 1 180 ? -38.866 -11.563 28.162 1.00 43.16 180 SER A CA 1
ATOM 1491 C C . SER A 1 180 ? -40.233 -12.177 27.805 1.00 43.16 180 SER A C 1
ATOM 1493 O O . SER A 1 180 ? -41.221 -11.790 28.420 1.00 43.16 180 SER A O 1
ATOM 1495 N N . ASP A 1 181 ? -40.313 -13.121 26.859 1.00 42.53 181 ASP A N 1
ATOM 1496 C CA . ASP A 1 181 ? -41.573 -13.759 26.420 1.00 42.53 181 ASP A CA 1
ATOM 1497 C C . ASP A 1 181 ? -41.665 -15.255 26.811 1.00 42.53 181 ASP A C 1
ATOM 1499 O O . ASP A 1 181 ? -42.077 -16.092 26.013 1.00 42.53 181 ASP A O 1
ATOM 1503 N N . ASP A 1 182 ? -41.320 -15.606 28.056 1.00 37.41 182 ASP A N 1
ATOM 1504 C CA . ASP A 1 182 ? -41.796 -16.847 28.693 1.00 37.41 182 ASP A CA 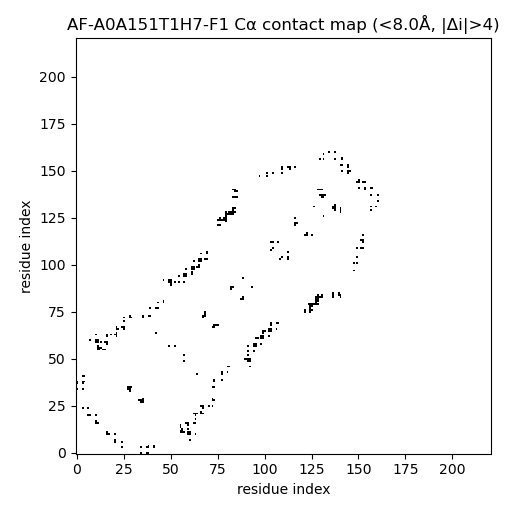1
ATOM 1505 C C . ASP A 1 182 ? -42.157 -16.591 30.174 1.00 37.41 182 ASP A C 1
ATOM 1507 O O . ASP A 1 182 ? -41.320 -16.295 31.028 1.00 37.41 182 ASP A O 1
ATOM 1511 N N . GLU A 1 183 ? -43.457 -16.660 30.463 1.00 43.62 183 GLU A N 1
ATOM 1512 C CA . GLU A 1 183 ? -44.117 -16.241 31.706 1.00 43.62 183 GLU A CA 1
ATOM 1513 C C . GLU A 1 183 ? -44.084 -17.287 32.848 1.00 43.62 183 GLU A C 1
ATOM 1515 O O . GLU A 1 183 ? -44.524 -18.426 32.699 1.00 43.62 183 GLU A O 1
ATOM 1520 N N . SER A 1 184 ? -43.775 -16.782 34.051 1.00 45.84 184 SER A N 1
ATOM 1521 C CA . SER A 1 184 ? -44.385 -17.085 35.367 1.00 45.84 184 SER A CA 1
ATOM 1522 C C . SER A 1 184 ? -43.984 -18.324 36.209 1.00 45.84 184 SER A C 1
ATOM 1524 O O . SER A 1 184 ? -44.160 -19.477 35.829 1.00 45.84 184 SER A O 1
ATOM 1526 N N . GLY A 1 185 ? -43.618 -18.052 37.481 1.00 43.81 185 GLY A N 1
ATOM 1527 C CA . GLY A 1 185 ? -44.127 -18.821 38.631 1.00 43.81 185 GLY A CA 1
ATOM 1528 C C . GLY A 1 185 ? -43.144 -19.281 39.723 1.00 43.81 185 GLY A C 1
ATOM 1529 O O . GLY A 1 185 ? -42.805 -20.458 39.776 1.00 43.81 185 GLY A O 1
ATOM 1530 N N . SER A 1 186 ? -42.800 -18.402 40.675 1.00 43.31 186 SER A N 1
ATOM 1531 C CA . SER A 1 186 ? -42.971 -18.581 42.143 1.00 43.31 186 SER A CA 1
ATOM 1532 C C . SER A 1 186 ? -41.850 -17.963 42.996 1.00 43.31 186 SER A C 1
ATOM 1534 O O . SER A 1 186 ? -40.660 -18.075 42.724 1.00 43.31 186 SER A O 1
ATOM 1536 N N . SER A 1 187 ? -42.297 -17.261 44.032 1.00 49.69 187 SER A N 1
ATOM 1537 C CA . SER A 1 187 ? -41.550 -16.519 45.044 1.00 49.69 187 SER A CA 1
ATOM 1538 C C . SER A 1 187 ? -41.081 -17.410 46.195 1.00 49.69 187 SER A C 1
ATOM 1540 O O . SER A 1 187 ? -41.905 -18.156 46.720 1.00 49.69 187 SER A O 1
ATOM 1542 N N . ASP A 1 188 ? -39.866 -17.199 46.707 1.00 40.94 188 ASP A N 1
ATOM 1543 C CA . ASP A 1 188 ? -39.681 -17.066 48.158 1.00 40.94 188 ASP A CA 1
ATOM 1544 C C . ASP A 1 188 ? -38.436 -16.235 48.512 1.00 40.94 188 ASP A C 1
ATOM 1546 O O . ASP A 1 188 ? -37.466 -16.162 47.759 1.00 40.94 188 ASP A O 1
ATOM 1550 N N . SER A 1 189 ? -38.527 -15.538 49.639 1.00 49.59 189 SER A N 1
ATOM 1551 C CA . SER A 1 189 ? -37.673 -14.427 50.068 1.00 49.59 189 SER A CA 1
ATOM 1552 C C . SER A 1 189 ? -36.587 -14.876 51.048 1.00 49.59 189 SER A C 1
ATOM 1554 O O . SER A 1 189 ? -36.877 -15.712 51.892 1.00 49.59 189 SER A O 1
ATOM 1556 N N . SER A 1 190 ? -35.412 -14.227 51.049 1.00 45.47 190 SER A N 1
ATOM 1557 C CA . SER A 1 190 ? -34.855 -13.556 52.248 1.00 45.47 190 SER A CA 1
ATOM 1558 C C . SER A 1 190 ? -33.424 -13.031 52.045 1.00 45.47 190 SER A C 1
ATOM 1560 O O . SER A 1 190 ? -32.499 -13.785 51.760 1.00 45.47 190 SER A O 1
ATOM 1562 N N . ASP A 1 191 ? -33.316 -11.715 52.225 1.00 49.22 191 ASP A N 1
ATOM 1563 C CA . ASP A 1 191 ? -32.268 -10.908 52.866 1.00 49.22 191 ASP A CA 1
ATOM 1564 C C . ASP A 1 191 ? -30.979 -11.581 53.388 1.00 49.22 191 ASP A C 1
ATOM 1566 O O . ASP A 1 191 ? -31.028 -12.491 54.209 1.00 49.22 191 ASP A O 1
ATOM 1570 N N . SER A 1 192 ? -29.831 -10.997 53.026 1.00 49.47 192 SER A N 1
ATOM 1571 C CA . SER A 1 192 ? -28.857 -10.507 54.015 1.00 49.47 192 SER A CA 1
ATOM 1572 C C . SER A 1 192 ? -27.765 -9.699 53.311 1.00 49.47 192 SER A C 1
ATOM 1574 O O . SER A 1 192 ? -26.996 -10.228 52.506 1.00 49.47 192 SER A O 1
ATOM 1576 N N . GLY A 1 193 ? -27.702 -8.403 53.612 1.00 49.50 193 GLY A N 1
ATOM 1577 C CA . GLY A 1 193 ? -26.615 -7.530 53.189 1.00 49.50 193 GLY A CA 1
ATOM 1578 C C . GLY A 1 193 ? -25.282 -7.879 53.855 1.00 49.50 193 GLY A C 1
ATOM 1579 O O . GLY A 1 193 ? -25.225 -8.312 55.005 1.00 49.50 193 GLY A O 1
ATOM 1580 N N . THR A 1 194 ? -24.179 -7.619 53.158 1.00 51.38 194 THR A N 1
ATOM 1581 C CA . THR A 1 194 ? -22.894 -7.360 53.817 1.00 51.38 194 THR A CA 1
ATOM 1582 C C . THR A 1 194 ? -22.049 -6.454 52.931 1.00 51.38 194 THR A C 1
ATOM 1584 O O . THR A 1 194 ? -21.555 -6.851 51.879 1.00 51.38 194 THR A O 1
ATOM 1587 N N . ALA A 1 195 ? -21.917 -5.202 53.359 1.00 49.59 195 ALA A N 1
ATOM 1588 C CA . ALA A 1 195 ? -20.857 -4.318 52.916 1.00 49.59 195 ALA A CA 1
ATOM 1589 C C . ALA A 1 195 ? -19.579 -4.699 53.666 1.00 49.59 195 ALA A C 1
ATOM 1591 O O . ALA A 1 195 ? -19.607 -4.773 54.891 1.00 49.59 195 ALA A O 1
ATOM 1592 N N . ILE A 1 196 ? -18.474 -4.889 52.950 1.00 51.88 196 ILE A N 1
ATOM 1593 C CA . ILE A 1 196 ? -17.126 -4.742 53.502 1.00 51.88 196 ILE A CA 1
ATOM 1594 C C . ILE A 1 196 ? -16.207 -4.211 52.403 1.00 51.88 196 ILE A C 1
ATOM 1596 O O . ILE A 1 196 ? -15.823 -4.903 51.465 1.00 51.88 196 ILE A O 1
ATOM 1600 N N . SER A 1 197 ? -15.921 -2.923 52.528 1.00 49.81 197 SER A N 1
ATOM 1601 C CA . SER A 1 197 ? -14.735 -2.249 52.025 1.00 49.81 197 SER A CA 1
ATOM 1602 C C . SER A 1 197 ? -13.532 -2.675 52.858 1.00 49.81 197 SER A C 1
ATOM 1604 O O . SER A 1 197 ? -13.605 -2.538 54.070 1.00 49.81 197 SER A O 1
ATOM 1606 N N . GLU A 1 198 ? -12.425 -3.070 52.240 1.00 47.84 198 GLU A N 1
ATOM 1607 C CA . GLU A 1 198 ? -11.110 -3.007 52.883 1.00 47.84 198 GLU A CA 1
ATOM 1608 C C . GLU A 1 198 ? -10.080 -2.565 51.839 1.00 47.84 198 GLU A C 1
ATOM 1610 O O . GLU A 1 198 ? -10.028 -3.043 50.704 1.00 47.84 198 GLU A O 1
ATOM 1615 N N . SER A 1 199 ? -9.338 -1.546 52.241 1.00 47.69 199 SER A N 1
ATOM 1616 C CA . SER A 1 199 ? -8.318 -0.808 51.520 1.00 47.69 199 SER A CA 1
ATOM 1617 C C . SER A 1 199 ? -6.948 -1.280 51.983 1.00 47.69 199 SER A C 1
ATOM 1619 O O . SER A 1 199 ? -6.639 -1.104 53.158 1.00 47.69 199 SER A O 1
ATOM 1621 N N . ASP A 1 200 ? -6.091 -1.748 51.079 1.00 43.31 200 ASP A N 1
ATOM 1622 C CA . ASP A 1 200 ? -4.693 -2.013 51.421 1.00 43.31 200 ASP A CA 1
ATOM 1623 C C . ASP A 1 200 ? -3.784 -0.933 50.836 1.00 43.31 200 ASP A C 1
ATOM 1625 O O . ASP A 1 200 ? -3.445 -0.905 49.653 1.00 43.31 200 ASP A O 1
ATOM 1629 N N . SER A 1 201 ? -3.408 -0.006 51.713 1.00 49.66 201 SER A N 1
ATOM 1630 C CA . SER A 1 201 ? -2.260 0.884 51.568 1.00 49.66 201 SER A CA 1
ATOM 1631 C C . SER A 1 201 ? -1.295 0.559 52.702 1.00 49.66 201 SER A C 1
ATOM 1633 O O . SER A 1 201 ? -1.617 0.803 53.861 1.00 49.66 201 SER A O 1
ATOM 1635 N N . ALA A 1 202 ? -0.108 0.047 52.386 1.00 45.12 202 ALA A N 1
ATOM 1636 C CA . ALA A 1 202 ? 1.005 0.015 53.328 1.00 45.12 202 ALA A CA 1
ATOM 1637 C C . ALA A 1 202 ? 2.323 0.258 52.586 1.00 45.12 202 ALA A C 1
ATOM 1639 O O . ALA A 1 202 ? 2.877 -0.611 51.917 1.00 45.12 202 ALA A O 1
ATOM 1640 N N . SER A 1 203 ? 2.788 1.496 52.707 1.00 49.12 203 SER A N 1
ATOM 1641 C CA . SER A 1 203 ? 4.181 1.908 52.592 1.00 49.12 203 SER A CA 1
ATOM 1642 C C . SER A 1 203 ? 4.984 1.403 53.793 1.00 49.12 203 SER A C 1
ATOM 1644 O O . SER A 1 203 ? 4.508 1.501 54.924 1.00 49.12 203 SER A O 1
ATOM 1646 N N . SER A 1 204 ? 6.234 1.004 53.576 1.00 50.09 204 SER A N 1
ATOM 1647 C CA . SER A 1 204 ? 7.266 1.081 54.613 1.00 50.09 204 SER A CA 1
ATOM 1648 C C . SER A 1 204 ? 8.631 1.353 53.983 1.00 50.09 204 SER A C 1
ATOM 1650 O O . SER A 1 204 ? 9.117 0.574 53.161 1.00 50.09 204 SER A O 1
ATOM 1652 N N . ASP A 1 205 ? 9.155 2.506 54.386 1.00 42.03 205 ASP A N 1
ATOM 1653 C CA . ASP A 1 205 ? 10.471 3.105 54.179 1.00 42.03 205 ASP A CA 1
ATOM 1654 C C . ASP A 1 205 ? 11.628 2.348 54.870 1.00 42.03 205 ASP A C 1
ATOM 1656 O O . ASP A 1 205 ? 11.411 1.369 55.585 1.00 42.03 205 ASP A O 1
ATOM 1660 N N . GLU A 1 206 ? 12.826 2.936 54.704 1.00 43.62 206 GLU A N 1
ATOM 1661 C CA . GLU A 1 206 ? 14.073 2.860 55.504 1.00 43.62 206 GLU A CA 1
ATOM 1662 C C . GLU A 1 206 ? 15.212 2.029 54.858 1.00 43.62 206 GLU A C 1
ATOM 1664 O O . GLU A 1 206 ? 15.126 0.810 54.738 1.00 43.62 206 GLU A O 1
ATOM 1669 N N . SER A 1 207 ? 16.202 2.642 54.178 1.00 39.22 207 SER A N 1
ATOM 1670 C CA . SER A 1 207 ? 17.369 3.454 54.641 1.00 39.22 207 SER A CA 1
ATOM 1671 C C . SER A 1 207 ? 18.536 2.574 55.159 1.00 39.22 207 SER A C 1
ATOM 1673 O O . SER A 1 207 ? 18.384 1.775 56.071 1.00 39.22 207 SER A O 1
ATOM 1675 N N . ASP A 1 208 ? 19.622 2.415 54.388 1.00 40.41 208 ASP A N 1
ATOM 1676 C CA . ASP A 1 208 ? 20.891 3.184 54.320 1.00 40.41 208 ASP A CA 1
ATOM 1677 C C . ASP A 1 208 ? 22.073 2.495 55.059 1.00 40.41 208 ASP A C 1
ATOM 1679 O O . ASP A 1 208 ? 21.891 1.721 55.994 1.00 40.41 208 ASP A O 1
ATOM 1683 N N . SER A 1 209 ? 23.297 2.831 54.622 1.00 42.47 209 SER A N 1
ATOM 1684 C CA . SER A 1 209 ? 24.648 2.455 55.084 1.00 42.47 209 SER A CA 1
ATOM 1685 C C . SER A 1 209 ? 25.224 1.136 54.534 1.00 42.47 209 SER A C 1
ATOM 1687 O O . SER A 1 209 ? 24.580 0.100 54.518 1.00 42.47 209 SER A O 1
ATOM 1689 N N . GLY A 1 210 ? 26.468 1.054 54.058 1.00 37.91 210 GLY A N 1
ATOM 1690 C CA . GLY A 1 210 ? 27.526 2.045 53.931 1.00 37.91 210 GLY A CA 1
ATOM 1691 C C . GLY A 1 210 ? 28.843 1.381 53.492 1.00 37.91 210 GLY A C 1
ATOM 1692 O O . GLY A 1 210 ? 29.096 0.207 53.746 1.00 37.91 210 GLY A O 1
ATOM 1693 N N . SER A 1 211 ? 29.708 2.207 52.900 1.00 42.22 211 SER A N 1
ATOM 1694 C CA . SER A 1 211 ? 31.180 2.124 52.865 1.00 42.22 211 SER A CA 1
ATOM 1695 C C . SER A 1 211 ? 31.932 1.108 51.976 1.00 42.22 211 SER A C 1
ATOM 1697 O O . SER A 1 211 ? 32.056 -0.072 52.266 1.00 42.22 211 SER A O 1
ATOM 1699 N N . ASP A 1 212 ? 32.593 1.714 50.981 1.00 40.03 212 ASP A N 1
ATOM 1700 C CA . ASP A 1 212 ? 34.052 1.743 50.758 1.00 40.03 212 ASP A CA 1
ATOM 1701 C C . ASP A 1 212 ? 34.772 0.510 50.167 1.00 40.03 212 ASP A C 1
ATOM 1703 O O . ASP A 1 212 ? 34.716 -0.614 50.651 1.00 40.03 212 ASP A O 1
ATOM 1707 N N . GLY A 1 213 ? 35.533 0.759 49.096 1.00 43.91 213 GLY A N 1
ATOM 1708 C CA . GLY A 1 213 ? 36.202 -0.286 48.320 1.00 43.91 213 GLY A CA 1
ATOM 1709 C C . GLY A 1 213 ? 36.990 0.223 47.114 1.00 43.91 213 GLY A C 1
ATOM 1710 O O . GLY A 1 213 ? 36.823 -0.248 45.994 1.00 43.91 213 GLY A O 1
ATOM 1711 N N . ARG A 1 214 ? 37.854 1.217 47.338 1.00 43.69 214 ARG A N 1
ATOM 1712 C CA . ARG A 1 214 ? 38.891 1.720 46.416 1.00 43.69 214 ARG A CA 1
ATOM 1713 C C . ARG A 1 214 ? 39.501 0.638 45.498 1.00 43.69 214 ARG A C 1
ATOM 1715 O O . ARG A 1 214 ? 40.169 -0.262 46.000 1.00 43.69 214 ARG A O 1
ATOM 1722 N N . ARG A 1 215 ? 39.548 0.867 44.174 1.00 47.62 215 ARG A N 1
ATOM 1723 C CA . ARG A 1 215 ? 40.793 0.646 43.398 1.00 47.62 215 ARG A CA 1
ATOM 17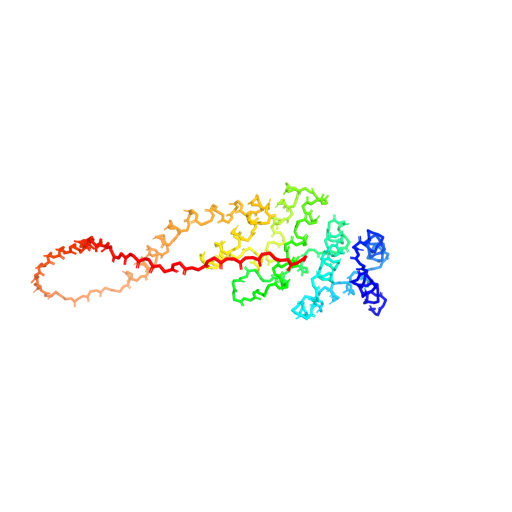24 C C . ARG A 1 215 ? 40.860 1.386 42.056 1.00 47.62 215 ARG A C 1
ATOM 1726 O O . ARG A 1 215 ? 40.162 1.130 41.088 1.00 47.62 215 ARG A O 1
ATOM 1733 N N . ARG A 1 216 ? 41.809 2.316 42.066 1.00 44.94 216 ARG A N 1
ATOM 1734 C CA . ARG A 1 216 ? 42.437 3.082 40.990 1.00 44.94 216 ARG A CA 1
ATOM 1735 C C . ARG A 1 216 ? 42.966 2.247 39.802 1.00 44.94 216 ARG A C 1
ATOM 1737 O O . ARG A 1 216 ? 43.554 1.195 40.013 1.00 44.94 216 ARG A O 1
ATOM 1744 N N . LYS A 1 217 ? 43.030 2.957 38.658 1.00 44.03 217 LYS A N 1
ATOM 1745 C CA . LYS A 1 217 ? 44.110 3.059 37.635 1.00 44.03 217 LYS A CA 1
ATOM 1746 C C . LYS A 1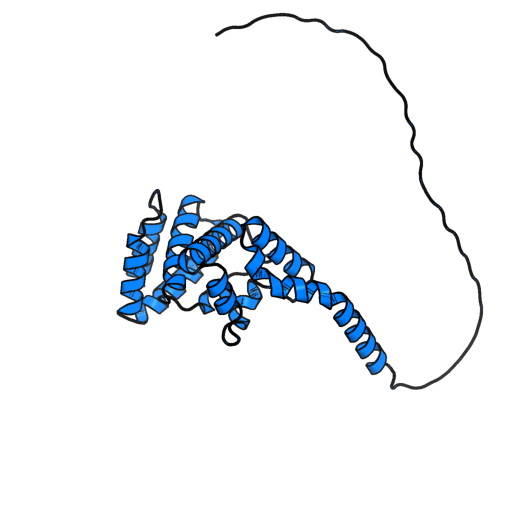 217 ? 43.942 2.326 36.282 1.00 44.03 217 LYS A C 1
ATOM 1748 O O . LYS A 1 217 ? 44.209 1.143 36.167 1.00 44.03 217 LYS A O 1
ATOM 1753 N N . ARG A 1 218 ? 43.849 3.193 35.254 1.00 44.16 218 ARG A N 1
ATOM 1754 C CA . ARG A 1 218 ? 44.768 3.379 34.095 1.00 44.16 218 ARG A CA 1
ATOM 1755 C C . ARG A 1 218 ? 44.345 2.870 32.705 1.00 44.16 218 ARG A C 1
ATOM 1757 O O . ARG A 1 218 ? 44.519 1.715 32.360 1.00 44.16 218 ARG A O 1
ATOM 1764 N N . ARG A 1 219 ? 43.988 3.870 31.882 1.00 48.81 219 ARG A N 1
ATOM 1765 C CA . ARG A 1 219 ? 44.352 4.133 30.468 1.00 48.81 219 ARG A CA 1
ATOM 1766 C C . ARG A 1 219 ? 45.417 3.229 29.821 1.00 48.81 219 ARG A C 1
ATOM 1768 O O . ARG A 1 219 ? 46.538 3.170 30.329 1.00 48.81 219 ARG A O 1
ATOM 1775 N N . ARG A 1 220 ? 45.122 2.814 28.582 1.00 44.94 220 ARG A N 1
ATOM 1776 C CA . ARG A 1 220 ? 45.832 3.019 27.282 1.00 44.94 220 ARG A CA 1
ATOM 1777 C C . ARG A 1 220 ? 45.254 1.963 26.313 1.00 44.94 220 ARG A C 1
ATOM 1779 O O . ARG A 1 220 ? 44.987 0.863 26.765 1.00 44.94 220 ARG A O 1
ATOM 1786 N N . LYS A 1 221 ? 44.989 2.206 25.033 1.00 44.19 221 LYS A N 1
ATOM 1787 C CA . LYS A 1 221 ? 45.622 3.047 24.016 1.00 44.19 221 LYS A CA 1
ATOM 1788 C C . LYS A 1 221 ? 44.580 3.346 22.938 1.00 44.19 221 LYS A C 1
ATOM 1790 O O . LYS A 1 221 ? 43.737 2.452 22.719 1.00 44.19 221 LYS A O 1
#

Sequence (221 aa):
MELCIMLLECCSQERTYLRYYGLLGQRFCMINKVHQENFEKCFVQQYSMIHRLETNKLRNVAKFFAHLHGTDALPWHVLSYIRLTEEDTTSSSRIFIKILFQELSEHLGIRLLNERLNDPTMLESFESIFPKDNPKNTRFCINFFTSIGLGGLTENLREYLKNMPHLIMQQQKQVSESESDDESGSSDSSDSGTAISESDSASSDESDSGSDGRRRKRRRK

Nearest PDB structures (foldseek):
  7qtt-assembly1_W  TM=9.925E-01  e=3.014E-14  Homo sapiens
  7dvq-assembly1_V  TM=9.887E-01  e=4.188E-14  Homo sapiens
  9esi-assembly1_c  TM=9.600E-01  e=3.811E-13  Schizosaccharomyces pombe
  8i0u-assembly1_V  TM=9.656E-01  e=3.636E-13  Homo sapiens
  8xi2-assembly1_V  TM=9.900E-01  e=1.293E-12  Chlamydomonas reinhardtii

Solvent-accessible surface area (backbone atoms only — not comparable to full-atom values): 13160 Å² total; per-residue (Å²): 96,68,68,56,51,52,53,50,51,55,43,25,71,39,95,60,70,57,69,65,53,26,55,52,52,30,50,45,22,72,73,37,64,72,46,27,56,35,47,51,52,48,48,56,53,51,59,76,49,32,80,78,50,54,74,61,31,37,50,20,49,21,45,34,51,22,44,20,47,64,66,71,35,36,75,70,63,69,52,39,79,43,53,48,39,82,86,77,41,50,73,48,48,52,54,27,54,48,46,23,53,50,45,29,33,70,70,56,31,65,67,57,45,39,54,61,67,65,32,81,93,50,36,79,29,40,37,42,47,60,38,82,87,43,75,67,36,32,50,50,34,44,52,51,34,42,76,72,72,47,44,80,71,35,52,70,59,53,52,49,61,69,46,40,66,59,50,51,54,49,50,54,50,51,53,55,65,70,69,67,86,76,87,87,90,87,88,86,87,81,90,81,88,79,90,80,88,84,83,94,82,82,87,82,88,85,86,86,88,81,83,90,82,89,81,88,86,82,91,86,132

Organism: Cajanus cajan (NCBI:txid3821)

Secondary structure (DSSP, 8-state):
-HHHHHHHHHHHHSSS--HHHHHHHHHHHHH-HHHHHHHHHHHHHHHHTGGGS-HHHHHHHHHHHHHHHHTTSS-GGGGGG----TTT--HHHHHHHHHHHHHHHHHH-HHHHHHHHT-TTTHHHHTTTS--S-HHHHHHHHHHHHHTT-GGGGHHHHHHHHHHHHHHHHHHHHHHHHS--S---------------------------------------

pLDDT: mean 81.05, std 20.48, range [37.41, 97.81]

InterPro domains:
  IPR003891 Initiation factor eIF-4 gamma, MA3 [PF02847] (2-75)
  IPR003891 Initiation factor eIF-4 gamma, MA3 [PS51366] (1-84)
  IPR003891 Initiation factor eIF-4 gamma, MA3 [SM00544] (1-75)
  IPR050781 Pre-mRNA-splicing factor CWC22 [PTHR18034] (1-201)